Protein AF-A0A914HPB6-F1 (afdb_monomer_lite)

Foldseek 3Di:
DPPPVVVVVVVVVVVVVVVVLPQPFAWEKWAKEFDPPDDADPVNQVVCVVVVRPDNPDIDTGGDDRQFFWKKKKFQADPQRWGRMIGIDTAHDDDPFDGPPPVCVVVRDDDDDPPTHMDIDGHHHPCVVVHDIDDPDPPPPPPPPPPPPDDDDDDDDDDDDDDDDDDDDDDDDDDDDDDDDDDDDDDDDDDDDDDDDDDDDDDDDDDDDDDDDPDDPPPPPPPPPPPPPDDDDD

Organism: Globodera rostochiensis (NCBI:txid31243)

Sequence (234 aa):
MASQSLVLVQLFCLVMLARHSACWINNCIHAFRHNKSYTPDPKLKKMMNEWQILDFTSKYDFQCLIGNVGCQTYRCKNEFGNDIFVVNGCATKHEHLKCVYDKLDPFCLPEDKRYEHCEYCEGTRCNSNKIELETLYLPKTVGTKSTTRSTKGTTTTEELDNETDEPESTKHSKKLAPSTKRTRRPRASKRPKTPETTATNAAAAPYPSAMPAVLLPFCLPLFFRHLTVNVFDG

Secondary structure (DSSP, 8-state):
--HHHHHHHHHHHHHHHHHH------EEEEEEEE-TT----HHHHHHHHHTT---TT-EEEEEPPTT--EEEEEEEE-TTS-EEEEEEEEEPS-STT--TTGGGGGGSPPSS---EEEEEEESTTTTTTS-SPP-S----------------------------------------------------PPPP-PPPPP---PPPPPPPP-------------------------

Radius of gyration: 33.5 Å; chains: 1; bounding box: 99×71×91 Å

Structure (mmCIF, N/CA/C/O backbone):
data_AF-A0A914HPB6-F1
#
_entry.id   AF-A0A914HPB6-F1
#
loop_
_atom_site.group_PDB
_atom_site.id
_atom_site.type_symbol
_atom_site.label_atom_id
_atom_site.label_alt_id
_atom_site.label_comp_id
_atom_site.label_asym_id
_atom_site.label_entity_id
_atom_site.label_seq_id
_atom_site.pdbx_PDB_ins_code
_atom_site.Cartn_x
_atom_site.Cartn_y
_atom_site.Cartn_z
_atom_site.occupancy
_atom_site.B_iso_or_equiv
_atom_site.auth_seq_id
_atom_site.auth_comp_id
_atom_site.auth_asym_id
_atom_site.auth_atom_id
_atom_site.pdbx_PDB_model_num
ATOM 1 N N . MET A 1 1 ? 30.872 -13.585 -51.416 1.00 58.12 1 MET A N 1
ATOM 2 C CA . MET A 1 1 ? 29.478 -13.419 -50.939 1.00 58.12 1 MET A CA 1
ATOM 3 C C . MET A 1 1 ? 29.329 -13.698 -49.429 1.00 58.12 1 MET A C 1
ATOM 5 O O . MET A 1 1 ? 28.309 -14.218 -49.014 1.00 58.12 1 MET A O 1
ATOM 9 N N . ALA A 1 2 ? 30.301 -13.320 -48.583 1.00 57.91 2 ALA A N 1
ATOM 10 C CA . ALA A 1 2 ? 30.249 -13.552 -47.124 1.00 57.91 2 ALA A CA 1
ATOM 11 C C . ALA A 1 2 ? 29.899 -12.290 -46.299 1.00 57.91 2 ALA A C 1
ATOM 13 O O . ALA A 1 2 ? 29.790 -12.346 -45.081 1.00 57.91 2 ALA A O 1
ATOM 14 N N . SER A 1 3 ? 29.721 -11.139 -46.958 1.00 71.88 3 SER A N 1
ATOM 15 C CA . SER A 1 3 ? 29.551 -9.839 -46.291 1.00 71.88 3 SER A CA 1
ATOM 16 C C . SER A 1 3 ? 28.113 -9.567 -45.823 1.00 71.88 3 SER A C 1
ATOM 18 O O . SER A 1 3 ? 27.931 -8.942 -44.784 1.00 71.88 3 SER A O 1
ATOM 20 N N . GLN A 1 4 ? 27.088 -10.071 -46.521 1.00 78.38 4 GLN A N 1
ATOM 21 C CA . GLN A 1 4 ? 25.691 -9.767 -46.174 1.00 78.38 4 GLN A CA 1
ATOM 22 C C . GLN A 1 4 ? 25.202 -10.502 -44.915 1.00 78.38 4 GLN A C 1
ATOM 24 O O . GLN A 1 4 ? 24.454 -9.933 -44.123 1.00 78.38 4 GLN A O 1
ATOM 29 N N . SER A 1 5 ? 25.665 -11.733 -44.677 1.00 80.44 5 SER A N 1
ATOM 30 C CA . SER A 1 5 ? 25.259 -12.519 -43.503 1.00 80.44 5 SER A CA 1
ATOM 31 C C . SER A 1 5 ? 25.782 -11.932 -42.187 1.00 80.44 5 SER A C 1
ATOM 33 O O . SER A 1 5 ? 25.085 -11.989 -41.178 1.00 80.44 5 SER A O 1
ATOM 35 N N . LEU A 1 6 ? 26.971 -11.317 -42.192 1.00 80.88 6 LEU A N 1
ATOM 36 C CA . LEU A 1 6 ? 27.561 -10.707 -40.995 1.00 80.88 6 LEU A CA 1
ATOM 37 C C . LEU A 1 6 ? 26.775 -9.465 -40.535 1.00 80.88 6 LEU A C 1
ATOM 39 O O . LEU A 1 6 ? 26.542 -9.283 -39.340 1.00 80.88 6 LEU A O 1
ATOM 43 N N . VAL A 1 7 ? 26.319 -8.645 -41.489 1.00 83.44 7 VAL A N 1
ATOM 44 C CA . VAL A 1 7 ? 25.540 -7.424 -41.217 1.00 83.44 7 VAL A CA 1
ATOM 45 C C . VAL A 1 7 ? 24.185 -7.768 -40.595 1.00 83.44 7 VAL A C 1
ATOM 47 O O . VAL A 1 7 ? 23.774 -7.132 -39.627 1.00 83.44 7 VAL A O 1
ATOM 50 N N . LEU A 1 8 ? 23.518 -8.815 -41.091 1.00 82.69 8 LEU A N 1
ATOM 51 C CA . LEU A 1 8 ? 22.239 -9.280 -40.546 1.00 82.69 8 LEU A CA 1
ATOM 52 C C . LEU A 1 8 ? 22.362 -9.771 -39.099 1.00 82.69 8 LEU A C 1
ATOM 54 O O . LEU A 1 8 ? 21.529 -9.413 -38.270 1.00 82.69 8 LEU A O 1
ATOM 58 N N . VAL A 1 9 ? 23.410 -10.534 -38.774 1.00 83.69 9 VAL A N 1
ATOM 59 C CA . VAL A 1 9 ? 23.629 -11.041 -37.407 1.00 83.69 9 VAL A CA 1
ATOM 60 C C . VAL A 1 9 ? 23.922 -9.899 -36.430 1.00 83.69 9 VAL A C 1
ATOM 62 O O . VAL A 1 9 ? 23.340 -9.864 -35.346 1.00 83.69 9 VAL A O 1
ATOM 65 N N . GLN A 1 10 ? 24.756 -8.925 -36.812 1.00 79.75 10 GLN A N 1
ATOM 66 C CA . GLN A 1 10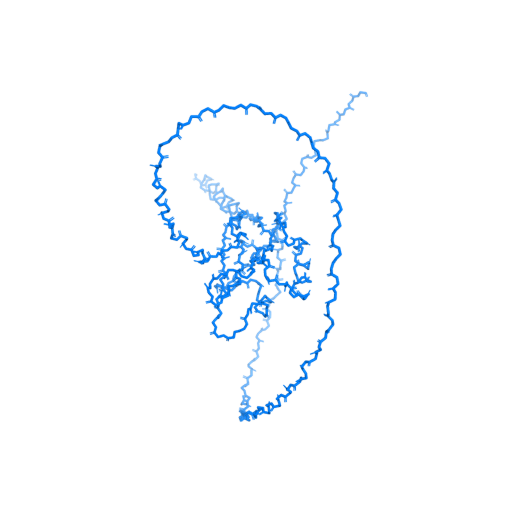 ? 25.004 -7.745 -35.974 1.00 79.75 10 GLN A CA 1
ATOM 67 C C . GLN A 1 10 ? 23.737 -6.920 -35.740 1.00 79.75 10 GLN A C 1
ATOM 69 O O . GLN A 1 10 ? 23.471 -6.527 -34.603 1.00 79.75 10 GLN A O 1
ATOM 74 N N . LEU A 1 11 ? 22.932 -6.692 -36.782 1.00 84.88 11 LEU A N 1
ATOM 75 C CA . LEU A 1 11 ? 21.680 -5.947 -36.656 1.00 84.88 11 LEU A CA 1
ATOM 76 C C . LEU A 1 11 ? 20.698 -6.669 -35.722 1.00 84.88 11 LEU A C 1
ATOM 78 O O . LEU A 1 11 ? 20.076 -6.041 -34.869 1.00 84.88 11 LEU A O 1
ATOM 82 N N . PHE A 1 12 ? 20.600 -7.996 -35.833 1.00 82.44 12 PHE A N 1
ATOM 83 C CA . PHE A 1 12 ? 19.719 -8.800 -34.988 1.00 82.44 12 PHE A CA 1
ATOM 84 C C . PHE A 1 12 ? 20.152 -8.775 -33.516 1.00 82.44 12 PHE A C 1
ATOM 86 O O . PHE A 1 12 ? 19.316 -8.583 -32.634 1.00 82.44 12 PHE A O 1
ATOM 93 N N . CYS A 1 13 ? 21.457 -8.883 -33.242 1.00 77.00 13 CYS A N 1
ATOM 94 C CA . CYS A 1 13 ? 21.999 -8.743 -31.889 1.00 77.00 13 CYS A CA 1
ATOM 95 C C . CYS A 1 13 ? 21.728 -7.350 -31.306 1.00 77.00 13 CYS A C 1
ATOM 97 O O . CYS A 1 13 ? 21.307 -7.253 -30.156 1.00 77.00 13 CYS A O 1
ATOM 99 N N . LEU A 1 14 ? 21.900 -6.280 -32.091 1.00 75.88 14 LEU A N 1
ATOM 100 C CA . LEU A 1 14 ? 21.606 -4.912 -31.652 1.00 75.88 14 LEU A CA 1
ATOM 101 C C . LEU A 1 14 ? 20.115 -4.709 -31.352 1.00 75.88 14 LEU A C 1
ATOM 103 O O . LEU A 1 14 ? 19.781 -4.100 -30.340 1.00 75.88 14 LEU A O 1
ATOM 107 N N . VAL A 1 15 ? 19.213 -5.262 -32.169 1.00 77.38 15 VAL A N 1
ATOM 108 C CA . VAL A 1 15 ? 17.760 -5.183 -31.936 1.00 77.38 15 VAL A CA 1
ATOM 109 C C . VAL A 1 15 ? 17.340 -5.990 -30.705 1.00 77.38 15 VAL A C 1
ATOM 111 O O . VAL A 1 15 ? 16.518 -5.518 -29.918 1.00 77.38 15 VAL A O 1
ATOM 114 N N . MET A 1 16 ? 17.914 -7.178 -30.496 1.00 74.19 16 MET A N 1
ATOM 115 C CA . MET A 1 16 ? 17.650 -7.988 -29.301 1.00 74.19 16 MET A CA 1
ATOM 116 C C . MET A 1 16 ? 18.185 -7.308 -28.030 1.00 74.19 16 MET A C 1
ATOM 118 O O . MET A 1 16 ? 17.462 -7.206 -27.041 1.00 74.19 16 MET A O 1
ATOM 122 N N . LEU A 1 17 ? 19.399 -6.746 -28.064 1.00 67.06 17 LEU A N 1
ATOM 123 C CA . LEU A 1 17 ? 19.974 -5.985 -26.945 1.00 67.06 17 LEU A CA 1
ATOM 124 C C . LEU A 1 17 ? 19.182 -4.699 -26.645 1.00 67.06 17 LEU A C 1
ATOM 126 O O . LEU A 1 17 ? 18.959 -4.374 -25.477 1.00 67.06 17 LEU A O 1
ATOM 130 N N . ALA A 1 18 ? 18.690 -4.004 -27.676 1.00 64.31 18 ALA A N 1
ATOM 131 C CA . ALA A 1 18 ? 17.855 -2.810 -27.523 1.00 64.31 18 ALA A CA 1
ATOM 132 C C . ALA A 1 18 ? 16.459 -3.125 -26.956 1.00 64.31 18 ALA A C 1
ATOM 134 O O . ALA A 1 18 ? 15.890 -2.317 -26.226 1.00 64.31 18 ALA A O 1
ATOM 135 N N . ARG A 1 19 ? 15.899 -4.308 -27.243 1.00 59.31 19 ARG A N 1
ATOM 136 C CA . ARG A 1 19 ? 14.584 -4.711 -26.715 1.00 59.31 19 ARG A CA 1
ATOM 137 C C . ARG A 1 19 ? 14.610 -5.142 -25.252 1.00 59.31 19 ARG A C 1
ATOM 139 O O . ARG A 1 19 ? 13.602 -4.987 -24.569 1.00 59.31 19 ARG A O 1
ATOM 146 N N . HIS A 1 20 ? 15.742 -5.631 -24.753 1.00 58.66 20 HIS A N 1
ATOM 147 C CA . HIS A 1 20 ? 15.867 -6.068 -23.360 1.00 58.66 20 HIS A CA 1
ATOM 148 C C . HIS A 1 20 ? 16.259 -4.957 -22.374 1.00 58.66 20 HIS A C 1
ATOM 150 O O . HIS A 1 20 ? 16.235 -5.188 -21.168 1.00 58.66 20 HIS A O 1
ATOM 156 N N . SER A 1 21 ? 16.592 -3.757 -22.859 1.00 55.06 21 SER A N 1
ATOM 157 C CA . SER A 1 21 ? 17.142 -2.665 -22.042 1.00 55.06 21 SER A CA 1
ATOM 158 C C . SER A 1 21 ? 16.183 -1.496 -21.801 1.00 55.06 21 SER A C 1
ATOM 160 O O . SER A 1 21 ? 16.576 -0.505 -21.185 1.00 55.06 21 SER A O 1
ATOM 162 N N . ALA A 1 22 ? 14.909 -1.609 -22.194 1.00 59.12 22 ALA A N 1
ATOM 163 C CA . ALA A 1 22 ? 13.887 -0.703 -21.685 1.00 59.12 22 ALA A CA 1
ATOM 164 C C . ALA A 1 22 ? 13.755 -0.945 -20.175 1.00 59.12 22 ALA A C 1
ATOM 166 O O . ALA A 1 22 ? 13.093 -1.879 -19.736 1.00 59.12 22 ALA A O 1
ATOM 167 N N . CYS A 1 23 ? 14.455 -0.150 -19.368 1.00 62.22 23 CYS A N 1
ATOM 168 C CA . CYS A 1 23 ? 14.238 -0.092 -17.934 1.00 62.22 23 CYS A CA 1
ATOM 169 C C . CYS A 1 23 ? 12.811 0.428 -17.744 1.00 62.22 23 CYS A C 1
ATOM 171 O O . CYS A 1 23 ? 12.550 1.617 -17.932 1.00 62.22 23 CYS A O 1
ATOM 173 N N . TRP A 1 24 ? 11.868 -0.480 -17.496 1.00 66.94 24 TRP A N 1
ATOM 174 C CA . TRP A 1 24 ? 10.465 -0.131 -17.317 1.00 66.94 24 TRP A CA 1
ATOM 175 C C . TRP A 1 24 ? 10.353 0.637 -16.010 1.00 66.94 24 TRP A C 1
ATOM 177 O O . TRP A 1 24 ? 10.338 0.061 -14.923 1.00 66.94 24 TRP A O 1
ATOM 187 N N . ILE A 1 25 ? 10.332 1.960 -16.121 1.00 78.50 25 ILE A N 1
ATOM 188 C CA . ILE A 1 25 ? 9.954 2.805 -15.007 1.00 78.50 25 ILE A CA 1
ATOM 189 C C . ILE A 1 25 ? 8.449 2.620 -14.831 1.00 78.50 25 ILE A C 1
ATOM 191 O O . ILE A 1 25 ? 7.650 3.107 -15.629 1.00 78.50 25 ILE A O 1
ATOM 195 N N . ASN A 1 26 ? 8.080 1.885 -13.788 1.00 85.88 26 ASN A N 1
ATOM 196 C CA . ASN A 1 26 ? 6.693 1.735 -13.391 1.00 85.88 26 ASN A CA 1
ATOM 197 C C . ASN A 1 26 ? 6.303 2.909 -12.492 1.00 85.88 26 ASN A C 1
ATOM 199 O O . ASN A 1 26 ? 7.004 3.206 -11.523 1.00 85.88 26 ASN A O 1
ATOM 203 N N . ASN A 1 27 ? 5.167 3.540 -12.779 1.00 93.75 27 ASN A N 1
ATOM 204 C CA . ASN A 1 27 ? 4.515 4.400 -11.797 1.00 93.75 27 ASN A CA 1
ATOM 205 C C . ASN A 1 27 ? 3.425 3.598 -11.098 1.00 93.75 27 ASN A C 1
ATOM 207 O O . ASN A 1 27 ? 2.711 2.839 -11.750 1.00 93.75 27 ASN A O 1
ATOM 211 N N . CYS A 1 28 ? 3.266 3.784 -9.797 1.00 94.44 28 CYS A N 1
ATOM 212 C CA . CYS A 1 28 ? 2.224 3.148 -9.006 1.00 94.44 28 CYS A CA 1
ATOM 213 C C . CYS A 1 28 ? 1.437 4.199 -8.248 1.00 94.44 28 CYS A C 1
ATOM 215 O O . CYS A 1 28 ? 1.980 5.222 -7.834 1.00 94.44 28 CYS A O 1
ATOM 217 N N . ILE A 1 29 ? 0.155 3.930 -8.010 1.00 95.88 29 ILE A N 1
ATOM 218 C CA . ILE A 1 29 ? -0.605 4.798 -7.125 1.00 95.88 29 ILE A CA 1
ATOM 219 C C . ILE A 1 29 ? -0.206 4.483 -5.687 1.00 95.88 29 ILE A C 1
ATOM 221 O O . ILE A 1 29 ? -0.324 3.341 -5.250 1.00 95.88 29 ILE A O 1
ATOM 225 N N . HIS A 1 30 ? 0.272 5.492 -4.970 1.00 94.81 30 HIS A N 1
ATOM 226 C CA . HIS A 1 30 ? 0.491 5.470 -3.533 1.00 94.81 30 HIS A CA 1
ATOM 227 C C . HIS A 1 30 ? -0.742 6.051 -2.853 1.00 94.81 30 HIS A C 1
ATOM 229 O O . HIS A 1 30 ? -1.155 7.179 -3.140 1.00 94.81 30 HIS A O 1
ATOM 235 N N . ALA A 1 31 ? -1.360 5.263 -1.982 1.00 95.62 31 ALA A N 1
ATOM 236 C CA . ALA A 1 31 ? -2.542 5.679 -1.245 1.00 95.62 31 ALA A CA 1
ATOM 237 C C . ALA A 1 31 ? -2.682 4.857 0.033 1.00 95.62 31 ALA A C 1
ATOM 239 O O . ALA A 1 31 ? -2.360 3.669 0.058 1.00 95.62 31 ALA A O 1
ATOM 240 N N . PHE A 1 32 ? -3.230 5.488 1.064 1.00 95.44 32 PHE A N 1
ATOM 241 C CA . PHE A 1 32 ? -3.710 4.813 2.260 1.00 95.44 32 PHE A CA 1
ATOM 242 C C . PHE A 1 32 ? -5.184 5.147 2.420 1.00 95.44 32 PHE A C 1
ATOM 244 O O . PHE A 1 32 ? -5.545 6.319 2.427 1.00 95.44 32 PHE A O 1
ATOM 251 N N . ARG A 1 33 ? -6.036 4.135 2.554 1.00 95.50 33 ARG A N 1
ATOM 252 C CA . ARG A 1 33 ? -7.447 4.300 2.912 1.00 95.50 33 ARG A CA 1
ATOM 253 C C . ARG A 1 33 ? -7.727 3.487 4.152 1.00 95.50 33 ARG A C 1
ATOM 255 O O . ARG A 1 33 ? -7.209 2.389 4.299 1.00 95.50 33 ARG A O 1
ATOM 262 N N . HIS A 1 34 ? -8.582 3.996 5.022 1.00 94.50 34 HIS A N 1
ATOM 263 C CA . HIS A 1 34 ? -9.032 3.251 6.185 1.00 94.50 34 HIS A CA 1
ATOM 264 C C . HIS A 1 34 ? -10.497 3.530 6.475 1.00 94.50 34 HIS A C 1
ATOM 266 O O . HIS A 1 34 ? -11.038 4.576 6.110 1.00 94.50 34 HIS A O 1
ATOM 272 N N . ASN A 1 35 ? -11.147 2.576 7.130 1.00 92.94 35 ASN A N 1
ATOM 273 C CA . ASN A 1 35 ? -12.518 2.732 7.576 1.00 92.94 35 ASN A CA 1
ATOM 274 C C . ASN A 1 35 ? -12.610 3.896 8.581 1.00 92.94 35 ASN A C 1
ATOM 276 O O . ASN A 1 35 ? -11.715 4.083 9.408 1.00 92.94 35 ASN A O 1
ATOM 280 N N . LYS A 1 36 ? -13.707 4.661 8.550 1.00 91.94 36 LYS A N 1
ATOM 281 C CA . LYS A 1 36 ? -13.968 5.766 9.490 1.00 91.94 36 LYS A CA 1
ATOM 282 C C . LYS A 1 36 ? -13.984 5.308 10.949 1.00 91.94 36 LYS A C 1
ATOM 284 O O . LYS A 1 36 ? -13.648 6.089 11.830 1.00 91.94 36 LYS A O 1
ATOM 289 N N . SER A 1 37 ? -14.373 4.057 11.204 1.00 90.75 37 SER A N 1
ATOM 290 C CA . SER A 1 37 ? -14.353 3.470 12.548 1.00 90.75 37 SER A CA 1
ATOM 291 C C . SER A 1 37 ? -12.951 3.073 13.019 1.00 90.75 37 SER A C 1
ATOM 293 O O . SER A 1 37 ? -12.760 2.813 14.205 1.00 90.75 37 SER A O 1
ATOM 295 N N . TYR A 1 38 ? -11.978 2.984 12.108 1.00 90.50 38 TYR A N 1
ATOM 296 C CA . TYR A 1 38 ? -10.601 2.642 12.430 1.00 90.50 38 TYR A CA 1
ATOM 297 C C . TYR A 1 38 ? -9.808 3.911 12.726 1.00 90.50 38 TYR A C 1
ATOM 299 O O . TYR A 1 38 ? -9.652 4.772 11.860 1.00 90.50 38 TYR A O 1
ATOM 307 N N . THR A 1 39 ? -9.275 4.002 13.942 1.00 93.38 39 THR A N 1
ATOM 308 C CA . THR A 1 39 ? -8.336 5.054 14.340 1.00 93.38 39 THR A CA 1
ATOM 309 C C . THR A 1 39 ? -6.914 4.538 14.115 1.00 93.38 39 THR A C 1
ATOM 311 O O . THR A 1 39 ? -6.484 3.668 14.875 1.00 93.38 39 THR A O 1
ATOM 314 N N . PRO A 1 40 ? -6.167 5.038 13.108 1.00 92.19 40 PRO A N 1
ATOM 315 C CA . PRO A 1 40 ? -4.840 4.513 12.808 1.00 92.19 40 PRO A CA 1
ATOM 316 C C . PRO A 1 40 ? -3.869 4.740 13.963 1.00 92.19 40 PRO A C 1
ATOM 318 O O . PRO A 1 40 ? -3.791 5.849 14.507 1.00 92.19 40 PRO A O 1
ATOM 321 N N . ASP A 1 41 ? -3.099 3.703 14.289 1.00 94.38 41 ASP A N 1
ATOM 322 C CA . ASP A 1 41 ? -2.052 3.765 15.305 1.00 94.38 41 ASP A CA 1
ATOM 323 C C . ASP A 1 41 ? -1.025 4.870 14.961 1.00 94.38 41 ASP A C 1
ATOM 325 O O . ASP A 1 41 ? -0.639 5.005 13.793 1.00 94.38 41 ASP A O 1
ATOM 329 N N . PRO A 1 42 ? -0.543 5.674 15.928 1.00 95.44 42 PRO A N 1
ATOM 330 C CA . PRO A 1 42 ? 0.460 6.708 15.666 1.00 95.44 42 PRO A CA 1
ATOM 331 C C . PRO A 1 42 ? 1.727 6.191 14.965 1.00 95.44 42 PRO A C 1
ATOM 333 O O . PRO A 1 42 ? 2.307 6.894 14.136 1.00 95.44 42 PRO A O 1
ATOM 336 N N . LYS A 1 43 ? 2.149 4.955 15.252 1.00 95.25 43 LYS A N 1
ATOM 337 C CA . LYS A 1 43 ? 3.284 4.292 14.604 1.00 95.25 43 LYS A CA 1
ATOM 338 C C . LYS A 1 43 ? 2.973 3.942 13.149 1.00 95.25 43 LYS A C 1
ATOM 340 O O . LYS A 1 43 ? 3.841 4.125 12.299 1.00 95.25 43 LYS A O 1
ATOM 345 N N . LEU A 1 44 ? 1.744 3.510 12.852 1.00 93.25 44 LEU A N 1
ATOM 346 C CA . LEU A 1 44 ? 1.285 3.300 11.477 1.00 93.25 44 LEU A CA 1
ATOM 347 C C . LEU A 1 44 ? 1.280 4.624 10.703 1.00 93.25 44 LEU A C 1
ATOM 349 O O . LEU A 1 44 ? 1.811 4.690 9.599 1.00 93.25 44 LEU A O 1
ATOM 353 N N . LYS A 1 45 ? 0.769 5.704 11.308 1.00 93.25 45 LYS A N 1
ATOM 354 C CA . LYS A 1 45 ? 0.792 7.046 10.699 1.00 93.25 45 LYS A CA 1
ATOM 355 C C . LYS A 1 45 ? 2.212 7.508 10.380 1.00 93.25 45 LYS A C 1
ATOM 357 O O . LYS A 1 45 ? 2.471 8.001 9.287 1.00 93.25 45 LYS A O 1
ATOM 362 N N . LYS A 1 46 ? 3.144 7.317 11.318 1.00 93.56 46 LYS A N 1
ATOM 363 C CA . LYS A 1 46 ? 4.559 7.641 11.110 1.00 93.56 46 LYS A CA 1
ATOM 364 C C . LYS A 1 46 ? 5.152 6.850 9.939 1.00 93.56 46 LYS A C 1
ATOM 366 O O . LYS A 1 46 ? 5.841 7.435 9.112 1.00 93.56 46 LYS A O 1
ATOM 371 N N . MET A 1 47 ? 4.836 5.560 9.838 1.00 91.75 47 MET A N 1
ATOM 372 C CA . MET A 1 47 ? 5.295 4.701 8.743 1.00 91.75 47 MET A CA 1
ATOM 373 C C . MET A 1 47 ? 4.752 5.149 7.378 1.00 91.75 47 MET A C 1
ATOM 375 O O . MET A 1 47 ? 5.509 5.209 6.416 1.00 91.75 47 MET A O 1
ATOM 379 N N . MET A 1 48 ? 3.471 5.527 7.296 1.00 92.19 48 MET A N 1
ATOM 380 C CA . MET A 1 48 ? 2.888 6.076 6.063 1.00 92.19 48 MET A CA 1
ATOM 381 C C . MET A 1 48 ? 3.604 7.360 5.621 1.00 92.19 48 MET A C 1
ATOM 383 O O . MET A 1 48 ? 3.943 7.497 4.447 1.00 92.19 48 MET A O 1
ATOM 387 N N . ASN A 1 49 ? 3.930 8.249 6.565 1.00 90.81 49 ASN A N 1
ATOM 388 C CA . ASN A 1 49 ? 4.695 9.464 6.277 1.00 90.81 49 ASN A CA 1
ATOM 389 C C . ASN A 1 49 ? 6.118 9.161 5.780 1.00 90.81 49 ASN A C 1
ATOM 391 O O . ASN A 1 49 ? 6.585 9.804 4.843 1.00 90.81 49 ASN A O 1
ATOM 395 N N . GLU A 1 50 ? 6.802 8.176 6.373 1.00 89.94 50 GLU A N 1
ATOM 396 C CA . GLU A 1 50 ? 8.130 7.725 5.924 1.00 89.94 50 GLU A CA 1
ATOM 397 C C . GLU A 1 50 ? 8.091 7.169 4.489 1.00 89.94 50 GLU A C 1
ATOM 399 O O . GLU A 1 50 ? 9.047 7.337 3.734 1.00 89.94 50 GLU A O 1
ATOM 404 N N . TRP A 1 51 ? 6.969 6.569 4.081 1.00 87.19 51 TRP A N 1
ATOM 405 C CA . TRP A 1 51 ? 6.721 6.110 2.707 1.00 87.19 51 TRP A CA 1
ATOM 406 C C . TRP A 1 51 ? 6.136 7.190 1.792 1.00 87.19 51 TRP A C 1
ATOM 408 O O . TRP A 1 51 ? 5.697 6.888 0.682 1.00 87.19 51 TRP A O 1
ATOM 418 N N . GLN A 1 52 ? 6.146 8.446 2.249 1.00 88.25 52 GLN A N 1
ATOM 419 C CA . GLN A 1 52 ? 5.659 9.617 1.519 1.00 88.25 52 GLN A CA 1
ATOM 420 C C . GLN A 1 52 ? 4.158 9.560 1.185 1.00 88.25 52 GLN A C 1
ATOM 422 O O . GLN A 1 52 ? 3.687 10.224 0.264 1.00 88.25 52 GLN A O 1
ATOM 427 N N . ILE A 1 53 ? 3.380 8.811 1.967 1.00 88.88 53 ILE A N 1
ATOM 428 C CA . ILE A 1 53 ? 1.915 8.834 1.945 1.00 88.88 53 ILE A CA 1
ATOM 429 C C . ILE A 1 53 ? 1.469 9.852 3.000 1.00 88.88 53 ILE A C 1
ATOM 431 O O . ILE A 1 53 ? 1.199 9.508 4.147 1.00 88.88 53 ILE A O 1
ATOM 435 N N . LEU A 1 54 ? 1.480 11.130 2.614 1.00 78.38 54 LEU A N 1
ATOM 436 C CA . LEU A 1 54 ? 1.321 12.263 3.539 1.00 78.38 54 LEU A CA 1
ATOM 437 C C . LEU A 1 54 ? -0.128 12.507 3.979 1.00 78.38 54 LEU A C 1
ATOM 439 O O . LEU A 1 54 ? -0.369 13.043 5.058 1.00 78.38 54 LEU A O 1
ATOM 443 N N . ASP A 1 55 ? -1.093 12.131 3.142 1.00 81.19 55 ASP A N 1
ATOM 444 C CA . ASP A 1 55 ? -2.513 12.344 3.395 1.00 81.19 55 ASP A CA 1
ATOM 445 C C . ASP A 1 55 ? -3.283 11.035 3.197 1.00 81.19 55 ASP A C 1
ATOM 447 O O . ASP A 1 55 ? -3.320 10.464 2.106 1.00 81.19 55 ASP A O 1
ATOM 451 N N . PHE A 1 56 ? -3.934 10.587 4.274 1.00 79.19 56 PHE A N 1
ATOM 452 C CA . PHE A 1 56 ? -4.773 9.384 4.346 1.00 79.19 56 PHE A CA 1
ATOM 453 C C . PHE A 1 56 ? -6.038 9.460 3.476 1.00 79.19 56 PHE A C 1
ATOM 455 O O . PHE A 1 56 ? -6.857 8.540 3.466 1.00 79.19 56 PHE A O 1
ATOM 462 N N . THR A 1 57 ? -6.243 10.578 2.781 1.00 79.00 57 THR A N 1
ATOM 463 C CA . THR A 1 57 ? -7.349 10.768 1.848 1.00 79.00 57 THR A CA 1
ATOM 464 C C . THR A 1 57 ? -6.916 11.007 0.406 1.00 79.00 57 THR A C 1
ATOM 466 O O . THR A 1 57 ? -7.756 10.936 -0.500 1.00 79.00 57 THR A O 1
ATOM 469 N N . SER A 1 58 ? -5.627 11.220 0.163 1.00 86.94 58 SER A N 1
ATOM 470 C CA . SER A 1 58 ? -5.114 11.530 -1.164 1.00 86.94 58 SER A CA 1
ATOM 471 C C . SER A 1 58 ? -4.507 10.305 -1.841 1.00 86.94 58 SER A C 1
ATOM 473 O O . SER A 1 58 ? -4.091 9.334 -1.208 1.00 86.94 58 SER A O 1
ATOM 475 N N . LYS A 1 59 ? -4.495 10.347 -3.173 1.00 92.06 59 LYS A N 1
ATOM 476 C CA . LYS A 1 59 ? -3.826 9.365 -4.026 1.00 92.06 59 LYS A CA 1
ATOM 477 C C . LYS A 1 59 ? -2.753 10.087 -4.825 1.00 92.06 59 LYS A C 1
ATOM 479 O O . LYS A 1 59 ? -3.023 11.156 -5.371 1.00 92.06 59 LYS A O 1
ATOM 484 N N . TYR A 1 60 ? -1.573 9.495 -4.918 1.00 91.88 60 TYR A N 1
ATOM 485 C CA . TYR A 1 60 ? -0.439 10.098 -5.609 1.00 91.88 60 TYR A CA 1
ATOM 486 C C . TYR A 1 60 ? 0.122 9.117 -6.623 1.00 91.88 60 TYR A C 1
ATOM 488 O O . TYR A 1 60 ? 0.228 7.928 -6.339 1.00 91.88 60 TYR A O 1
ATOM 496 N N . ASP A 1 61 ? 0.463 9.608 -7.809 1.00 93.44 61 ASP A N 1
ATOM 497 C CA . ASP A 1 61 ? 1.208 8.814 -8.777 1.00 93.44 61 ASP A CA 1
ATOM 498 C C . ASP A 1 61 ? 2.690 8.885 -8.423 1.00 93.44 61 ASP A C 1
ATOM 500 O O . ASP A 1 61 ? 3.290 9.958 -8.481 1.00 93.44 61 ASP A O 1
ATOM 504 N N . PHE A 1 62 ? 3.260 7.758 -8.013 1.00 91.88 62 PHE A N 1
ATOM 505 C CA . PHE A 1 62 ? 4.632 7.682 -7.544 1.00 91.88 62 PHE A CA 1
ATOM 506 C C . PHE A 1 62 ? 5.477 6.865 -8.513 1.00 91.88 62 PHE A C 1
ATOM 508 O O . PHE A 1 62 ? 5.141 5.729 -8.853 1.00 91.88 62 PHE A O 1
ATOM 515 N N . GLN A 1 63 ? 6.588 7.448 -8.954 1.00 92.25 63 GLN A N 1
ATOM 516 C CA . GLN A 1 63 ? 7.552 6.767 -9.805 1.00 92.25 63 GLN A CA 1
ATOM 517 C C . GLN A 1 63 ? 8.361 5.782 -8.958 1.00 92.25 63 GLN A C 1
ATOM 519 O O . GLN A 1 63 ? 9.079 6.176 -8.039 1.00 92.25 63 GLN A O 1
ATOM 524 N N . CYS A 1 64 ? 8.245 4.490 -9.251 1.00 88.75 64 CYS A N 1
ATOM 525 C CA . CYS A 1 64 ? 8.945 3.470 -8.489 1.00 88.75 64 CYS A CA 1
ATOM 526 C C . CYS A 1 64 ? 10.451 3.478 -8.784 1.00 88.75 64 CYS A C 1
ATOM 528 O O . CYS A 1 64 ? 10.882 3.731 -9.910 1.00 88.75 64 CYS A O 1
ATOM 530 N N . LEU A 1 65 ? 11.255 3.167 -7.762 1.00 85.44 65 LEU A N 1
ATOM 531 C CA . LEU A 1 65 ? 12.706 3.038 -7.901 1.00 85.44 65 LEU A CA 1
ATOM 532 C C . LEU A 1 65 ? 13.088 1.946 -8.910 1.00 85.44 65 LEU A C 1
ATOM 534 O O . LEU A 1 65 ? 12.375 0.956 -9.089 1.00 85.44 65 LEU A O 1
ATOM 538 N N . ILE A 1 66 ? 14.257 2.117 -9.530 1.00 79.44 66 ILE A N 1
ATOM 539 C CA . ILE A 1 66 ? 14.845 1.138 -10.449 1.00 79.44 66 ILE A CA 1
ATOM 540 C C . ILE A 1 66 ? 14.954 -0.215 -9.732 1.00 79.44 66 ILE A C 1
ATOM 542 O O . ILE A 1 66 ? 15.534 -0.307 -8.653 1.00 79.44 66 ILE A O 1
ATOM 546 N N . GLY A 1 67 ? 14.380 -1.259 -10.336 1.00 71.94 67 GLY A N 1
ATOM 547 C CA . GLY A 1 67 ? 14.289 -2.602 -9.750 1.00 71.94 67 GLY A CA 1
ATOM 548 C C . GLY A 1 67 ? 12.895 -2.978 -9.240 1.00 71.94 67 GLY A C 1
ATOM 549 O O . GLY A 1 67 ? 12.627 -4.164 -9.055 1.00 71.94 67 GLY A O 1
ATOM 550 N N . ASN A 1 68 ? 11.980 -2.015 -9.093 1.00 74.75 68 ASN A N 1
ATOM 551 C CA . ASN A 1 68 ? 10.574 -2.294 -8.804 1.00 74.75 68 ASN A CA 1
ATOM 552 C C . ASN A 1 68 ? 9.830 -2.668 -10.087 1.00 74.75 68 ASN A C 1
ATOM 554 O O . ASN A 1 68 ? 9.716 -1.886 -11.032 1.00 74.75 68 ASN A O 1
ATOM 558 N N . VAL A 1 69 ? 9.313 -3.889 -10.117 1.00 82.38 69 VAL A N 1
ATOM 559 C CA . VAL A 1 69 ? 8.690 -4.474 -11.314 1.00 82.38 69 VAL A CA 1
ATOM 560 C C . VAL A 1 69 ? 7.192 -4.245 -11.411 1.00 82.38 69 VAL A C 1
ATOM 562 O O . VAL A 1 69 ? 6.608 -4.523 -12.450 1.00 82.38 69 VAL A O 1
ATOM 565 N N . GLY A 1 70 ? 6.553 -3.754 -10.352 1.00 90.06 70 GLY A N 1
ATOM 566 C CA . GLY A 1 70 ? 5.116 -3.531 -10.378 1.00 90.06 70 GLY A CA 1
ATOM 567 C C . GLY A 1 70 ? 4.596 -2.803 -9.154 1.00 90.06 70 GLY A C 1
ATOM 568 O O . GLY A 1 70 ? 5.358 -2.236 -8.365 1.00 90.06 70 GLY A O 1
ATOM 569 N N . CYS A 1 71 ? 3.280 -2.843 -9.014 1.00 92.88 71 CYS A N 1
ATOM 570 C CA . CYS A 1 71 ? 2.559 -2.254 -7.904 1.00 92.88 71 CYS A CA 1
ATOM 571 C C . CYS A 1 71 ? 2.003 -3.346 -6.998 1.00 92.88 71 CYS A C 1
ATOM 573 O O . CYS A 1 71 ? 1.715 -4.459 -7.438 1.00 92.88 71 CYS A O 1
ATOM 575 N N . GLN A 1 72 ? 1.805 -3.001 -5.733 1.00 93.06 72 GLN A N 1
ATOM 576 C CA . GLN A 1 72 ? 1.123 -3.848 -4.768 1.00 93.06 72 GLN A CA 1
ATOM 577 C C . GLN A 1 72 ? -0.032 -3.113 -4.096 1.00 93.06 72 GLN A C 1
ATOM 579 O O . GLN A 1 72 ? -0.036 -1.881 -3.973 1.00 93.06 72 GLN A O 1
ATOM 584 N N . THR A 1 73 ? -0.981 -3.914 -3.631 1.00 94.19 73 THR A N 1
ATOM 585 C CA . THR A 1 73 ? -2.095 -3.525 -2.775 1.00 94.19 73 THR A CA 1
ATOM 586 C C . THR A 1 73 ? -2.111 -4.457 -1.569 1.00 94.19 73 THR A C 1
ATOM 588 O O . THR A 1 73 ? -2.295 -5.662 -1.712 1.00 94.19 73 THR A O 1
ATOM 591 N N . TYR A 1 74 ? -1.912 -3.897 -0.378 1.00 93.31 74 TYR A N 1
ATOM 592 C CA . TYR A 1 74 ? -2.063 -4.588 0.897 1.00 93.31 74 TYR A CA 1
ATOM 593 C C . TYR A 1 74 ? -3.446 -4.280 1.460 1.00 93.31 74 TYR A C 1
ATOM 595 O O . TYR A 1 74 ? -3.744 -3.119 1.754 1.00 93.31 74 TYR A O 1
ATOM 603 N N . ARG A 1 75 ? -4.288 -5.302 1.633 1.00 93.00 75 ARG A N 1
ATOM 604 C CA . ARG A 1 75 ? -5.589 -5.161 2.298 1.00 93.00 75 ARG A CA 1
ATOM 605 C C . ARG A 1 75 ? -5.556 -5.830 3.662 1.00 93.00 75 ARG A C 1
ATOM 607 O O . ARG A 1 75 ? -5.349 -7.040 3.761 1.00 93.00 75 ARG A O 1
ATOM 614 N N . CYS A 1 76 ? -5.827 -5.045 4.698 1.00 91.94 76 CYS A N 1
ATOM 615 C CA . CYS A 1 76 ? -6.114 -5.570 6.020 1.00 91.94 76 CYS A CA 1
ATOM 616 C C . CYS A 1 76 ? -7.624 -5.737 6.180 1.00 91.94 76 CYS A C 1
ATOM 618 O O . CYS A 1 76 ? -8.358 -4.746 6.176 1.00 91.94 76 CYS A O 1
ATOM 620 N N . LYS A 1 77 ? -8.086 -6.979 6.334 1.00 90.81 77 LYS A N 1
ATOM 621 C CA . LYS A 1 77 ? -9.504 -7.326 6.492 1.00 90.81 77 LYS A CA 1
ATOM 622 C C . LYS A 1 77 ? -9.815 -7.720 7.939 1.00 90.81 77 LYS A C 1
ATOM 624 O O . LYS A 1 77 ? -8.973 -8.284 8.632 1.00 90.81 77 LYS A O 1
ATOM 629 N N . ASN A 1 78 ? -11.028 -7.422 8.399 1.00 87.75 78 ASN A N 1
ATOM 630 C CA . ASN A 1 78 ? -11.534 -7.894 9.690 1.00 87.75 78 ASN A CA 1
ATOM 631 C C . ASN A 1 78 ? -12.087 -9.328 9.596 1.00 87.75 78 ASN A C 1
ATOM 633 O O . ASN A 1 78 ? -12.100 -9.938 8.529 1.00 87.75 78 ASN A O 1
ATOM 637 N N . GLU A 1 79 ? -12.588 -9.859 10.713 1.00 85.94 79 GLU A N 1
ATOM 638 C CA . GLU A 1 79 ? -13.182 -11.206 10.794 1.00 85.94 79 GLU A CA 1
ATOM 639 C C . GLU A 1 79 ? -14.379 -11.435 9.851 1.00 85.94 79 GLU A C 1
ATOM 641 O O . GLU A 1 79 ? -14.673 -12.572 9.487 1.00 85.94 79 GLU A O 1
ATOM 646 N N . PHE A 1 80 ? -15.034 -10.361 9.402 1.00 86.25 80 PHE A N 1
ATOM 647 C CA . PHE A 1 80 ? -16.149 -10.392 8.450 1.00 86.25 80 PHE A CA 1
ATOM 648 C C . PHE A 1 80 ? -15.697 -10.231 6.989 1.00 86.25 80 PHE A C 1
ATOM 650 O O . PHE A 1 80 ? -16.533 -10.157 6.089 1.00 86.25 80 PHE A O 1
ATOM 657 N N . GLY A 1 81 ? -14.386 -10.126 6.746 1.00 86.81 81 GLY A N 1
ATOM 658 C CA . GLY A 1 81 ? -13.797 -9.899 5.427 1.00 86.81 81 GLY A CA 1
ATOM 659 C C . GLY A 1 81 ? -13.957 -8.471 4.886 1.00 86.81 81 GLY A C 1
ATOM 660 O O . GLY A 1 81 ? -13.674 -8.233 3.711 1.00 86.81 81 GLY A O 1
ATOM 661 N N . ASN A 1 82 ? -14.390 -7.520 5.721 1.00 90.38 82 ASN A N 1
ATOM 662 C CA . ASN A 1 82 ? -14.442 -6.102 5.366 1.00 90.38 82 ASN A CA 1
ATOM 663 C C . ASN A 1 82 ? -13.069 -5.458 5.556 1.00 90.38 82 ASN A C 1
ATOM 665 O O . ASN A 1 82 ? -12.392 -5.729 6.551 1.00 90.38 82 ASN A O 1
ATOM 669 N N . ASP A 1 83 ? -12.692 -4.558 4.654 1.00 92.75 83 ASP A N 1
ATOM 670 C CA . ASP A 1 83 ? -11.427 -3.841 4.755 1.00 92.75 83 ASP A CA 1
ATOM 671 C C . ASP A 1 83 ? -11.431 -2.879 5.957 1.00 92.75 83 ASP A C 1
ATOM 673 O O . ASP A 1 83 ? -12.292 -2.006 6.108 1.00 92.75 83 ASP A O 1
ATOM 677 N N . ILE A 1 84 ? -10.431 -3.041 6.819 1.00 92.75 84 ILE A N 1
ATOM 678 C CA . ILE A 1 84 ? -10.079 -2.111 7.893 1.00 92.75 84 ILE A CA 1
ATOM 679 C C . ILE A 1 84 ? -9.271 -0.964 7.292 1.00 92.75 84 ILE A C 1
ATOM 681 O O . ILE A 1 84 ? -9.599 0.206 7.498 1.00 92.75 84 ILE A O 1
ATOM 685 N N . PHE A 1 85 ? -8.230 -1.309 6.534 1.00 94.25 85 PHE A N 1
ATOM 686 C CA . PHE A 1 85 ? -7.426 -0.369 5.768 1.00 94.25 85 PHE A CA 1
ATOM 687 C C . PHE A 1 85 ? -6.803 -1.035 4.539 1.00 94.25 85 PHE A C 1
ATOM 689 O O . PHE A 1 85 ? -6.627 -2.254 4.487 1.00 94.25 85 PHE A O 1
ATOM 696 N N . VAL A 1 86 ? -6.462 -0.206 3.558 1.00 94.88 86 VAL A N 1
ATOM 697 C CA . VAL A 1 86 ? -5.844 -0.582 2.288 1.00 94.88 86 VAL A CA 1
ATOM 698 C C . VAL A 1 86 ? -4.646 0.326 2.049 1.00 94.88 86 VAL A C 1
ATOM 700 O O . VAL A 1 86 ? -4.746 1.545 2.212 1.00 94.88 86 VAL A O 1
ATOM 703 N N . VAL A 1 87 ? -3.516 -0.269 1.669 1.00 95.00 87 VAL A N 1
ATOM 704 C CA . VAL A 1 87 ? -2.278 0.446 1.343 1.00 95.00 87 VAL A CA 1
ATOM 705 C C . VAL A 1 87 ? -1.821 0.055 -0.049 1.00 95.00 87 VAL A C 1
ATOM 707 O O . VAL A 1 87 ? -1.560 -1.115 -0.319 1.00 95.00 87 VAL A O 1
ATOM 710 N N . ASN A 1 88 ? -1.675 1.047 -0.916 1.00 95.31 88 ASN A N 1
ATOM 711 C CA . ASN A 1 88 ? -1.143 0.876 -2.256 1.00 95.31 88 ASN A CA 1
ATOM 712 C C . ASN A 1 88 ? 0.263 1.463 -2.345 1.00 95.31 88 ASN A C 1
ATOM 714 O O . ASN A 1 88 ? 0.528 2.524 -1.778 1.00 95.31 88 ASN A O 1
ATOM 718 N N . GLY A 1 89 ? 1.144 0.797 -3.092 1.00 93.19 89 GLY A N 1
ATOM 719 C CA . GLY A 1 89 ? 2.480 1.317 -3.352 1.00 93.19 89 GLY A CA 1
ATOM 720 C C . GLY A 1 89 ? 3.297 0.493 -4.338 1.00 93.19 89 GLY A C 1
ATOM 721 O O . GLY A 1 89 ? 2.791 -0.441 -4.963 1.00 93.19 89 GLY A O 1
ATOM 722 N N . CYS A 1 90 ? 4.567 0.856 -4.490 1.00 92.06 90 CYS A N 1
ATOM 723 C CA . CYS A 1 90 ? 5.527 0.112 -5.300 1.00 92.06 90 CYS A CA 1
ATOM 724 C C . CYS A 1 90 ? 5.865 -1.250 -4.681 1.00 92.06 90 CYS A C 1
ATOM 726 O O . CYS A 1 90 ? 6.091 -1.359 -3.475 1.00 92.06 90 CYS A O 1
ATOM 728 N N . ALA A 1 91 ? 5.966 -2.271 -5.528 1.00 88.94 91 ALA A N 1
ATOM 729 C CA . ALA A 1 91 ? 6.422 -3.601 -5.150 1.00 88.94 91 ALA A CA 1
ATOM 730 C C . ALA A 1 91 ? 7.883 -3.805 -5.574 1.00 88.94 91 ALA A C 1
ATOM 732 O O . ALA A 1 91 ? 8.253 -3.539 -6.724 1.00 88.94 91 ALA A O 1
ATOM 733 N N . THR A 1 92 ? 8.708 -4.310 -4.658 1.00 82.69 92 THR A N 1
ATOM 734 C CA . THR A 1 92 ? 10.056 -4.775 -4.988 1.00 82.69 92 THR A CA 1
ATOM 735 C C . THR A 1 92 ? 9.963 -6.131 -5.666 1.00 82.69 92 THR A C 1
ATOM 737 O O . THR A 1 92 ? 9.067 -6.927 -5.389 1.00 82.69 92 THR A O 1
ATOM 740 N N . LYS A 1 93 ? 10.890 -6.401 -6.580 1.00 68.25 93 LYS A N 1
ATOM 741 C CA . LYS A 1 93 ? 10.950 -7.683 -7.276 1.00 68.25 93 LYS A CA 1
ATOM 742 C C . LYS A 1 93 ? 11.205 -8.816 -6.272 1.00 68.25 93 LYS A C 1
ATOM 744 O O . LYS A 1 93 ? 12.200 -8.761 -5.559 1.00 68.25 93 LYS A O 1
ATOM 749 N N . HIS A 1 94 ? 10.352 -9.840 -6.341 1.00 59.84 94 HIS A N 1
ATOM 750 C CA . HIS A 1 94 ? 10.551 -11.234 -5.918 1.00 59.84 94 HIS A CA 1
ATOM 751 C C . HIS A 1 94 ? 9.869 -11.764 -4.647 1.00 59.84 94 HIS A C 1
ATOM 753 O O . HIS A 1 94 ? 9.658 -11.074 -3.660 1.00 59.84 94 HIS A O 1
ATOM 759 N N . GLU A 1 95 ? 9.608 -13.073 -4.769 1.00 54.34 95 GLU A N 1
ATOM 760 C CA . GLU A 1 95 ? 9.147 -14.063 -3.794 1.00 54.34 95 GLU A CA 1
ATOM 761 C C . GLU A 1 95 ? 7.648 -14.030 -3.485 1.00 54.34 95 GLU A C 1
ATOM 763 O O . GLU A 1 95 ? 7.167 -13.423 -2.537 1.00 54.34 95 GLU A O 1
ATOM 768 N N . HIS A 1 96 ? 6.919 -14.724 -4.366 1.00 54.12 96 HIS A N 1
ATOM 769 C CA . HIS A 1 96 ? 5.642 -15.395 -4.131 1.00 54.12 96 HIS A CA 1
ATOM 770 C C . HIS A 1 96 ? 4.868 -14.910 -2.888 1.00 54.12 96 HIS A C 1
ATOM 772 O O . HIS A 1 96 ? 5.082 -15.380 -1.775 1.00 54.12 96 HIS A O 1
ATOM 778 N N . LEU A 1 97 ? 3.878 -14.046 -3.133 1.00 57.28 97 LEU A N 1
ATOM 779 C CA . LEU A 1 97 ? 2.721 -13.781 -2.264 1.00 57.28 97 LEU A CA 1
ATOM 780 C C . LEU A 1 97 ? 2.927 -12.858 -1.053 1.00 57.28 97 LEU A C 1
ATOM 782 O O . LEU A 1 97 ? 1.925 -12.517 -0.423 1.00 57.28 97 LEU A O 1
ATOM 786 N N . LYS A 1 98 ? 4.146 -12.404 -0.727 1.00 65.25 98 LYS A N 1
ATOM 787 C CA . LYS A 1 98 ? 4.343 -11.493 0.413 1.00 65.25 98 LYS A CA 1
ATOM 788 C C . LYS A 1 98 ? 4.524 -10.040 -0.032 1.00 65.25 98 LYS A C 1
ATOM 790 O O . LYS A 1 98 ? 5.398 -9.722 -0.830 1.00 65.25 98 LYS A O 1
ATOM 795 N N . CYS A 1 99 ? 3.692 -9.149 0.502 1.00 77.12 99 CYS A N 1
ATOM 796 C CA . CYS A 1 99 ? 3.830 -7.710 0.284 1.00 77.12 99 CYS A CA 1
ATOM 797 C C . CYS A 1 99 ? 5.138 -7.205 0.904 1.00 77.12 99 CYS A C 1
ATOM 799 O O . CYS A 1 99 ? 5.528 -7.652 1.981 1.00 77.12 99 CYS A O 1
ATOM 801 N N . VAL A 1 100 ? 5.747 -6.184 0.291 1.00 76.69 100 VAL A N 1
ATOM 802 C CA . VAL A 1 100 ? 6.926 -5.473 0.848 1.00 76.69 100 VAL A CA 1
ATOM 803 C C . VAL A 1 100 ? 6.656 -4.897 2.243 1.00 76.69 100 VAL A C 1
ATOM 805 O O . VAL A 1 100 ? 7.563 -4.566 3.000 1.00 76.69 100 VAL A O 1
ATOM 808 N N . TYR A 1 101 ? 5.383 -4.773 2.591 1.00 74.56 101 TYR A N 1
ATOM 809 C CA . TYR A 1 101 ? 4.906 -4.158 3.808 1.00 74.56 101 TYR A CA 1
ATOM 810 C C . TYR A 1 101 ? 4.597 -5.176 4.911 1.00 74.56 101 TYR A C 1
ATOM 812 O O . TYR A 1 101 ? 3.587 -5.049 5.590 1.00 74.56 101 TYR A O 1
ATOM 820 N N . ASP A 1 102 ? 5.475 -6.150 5.139 1.00 78.19 102 ASP A N 1
ATOM 821 C CA . ASP A 1 102 ? 5.391 -7.081 6.282 1.00 78.19 102 ASP A CA 1
ATOM 822 C C . ASP A 1 102 ? 5.341 -6.355 7.644 1.00 78.19 102 ASP A C 1
ATOM 824 O O . ASP A 1 102 ? 4.755 -6.815 8.621 1.00 78.19 102 ASP A O 1
ATOM 828 N N . LYS A 1 103 ? 5.893 -5.141 7.697 1.00 87.06 103 LYS A N 1
ATOM 829 C CA . LYS A 1 103 ? 5.781 -4.219 8.834 1.00 87.06 103 LYS A CA 1
ATOM 830 C C . LYS A 1 103 ? 4.349 -3.744 9.109 1.00 87.06 103 LYS A C 1
ATOM 832 O O . LYS A 1 103 ? 4.141 -3.129 10.156 1.00 87.06 103 LYS A O 1
ATOM 837 N N . LEU A 1 104 ? 3.396 -3.987 8.203 1.00 89.12 104 LEU A N 1
ATOM 838 C CA . LEU A 1 104 ? 1.979 -3.675 8.401 1.00 89.12 104 LEU A CA 1
ATOM 839 C C . LEU A 1 104 ? 1.233 -4.744 9.193 1.00 89.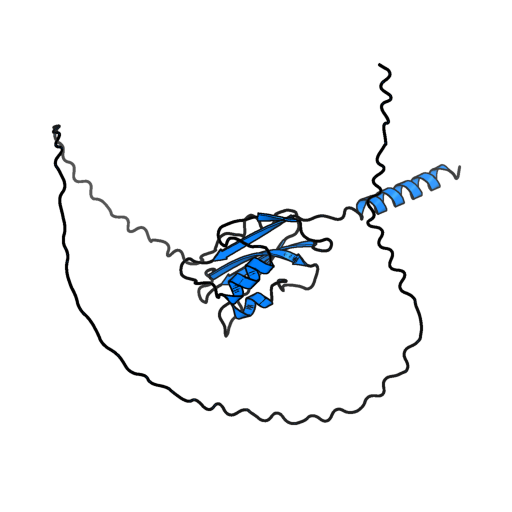12 104 LEU A C 1
ATOM 841 O O . LEU A 1 104 ? 0.235 -4.412 9.832 1.00 89.12 104 LEU A O 1
ATOM 845 N N . ASP A 1 105 ? 1.737 -5.979 9.216 1.00 86.75 105 ASP A N 1
ATOM 846 C CA . ASP A 1 105 ? 1.077 -7.113 9.868 1.00 86.75 105 ASP A CA 1
ATOM 847 C C . ASP A 1 105 ? 0.735 -6.841 11.340 1.00 86.75 105 ASP A C 1
ATOM 849 O O . ASP A 1 105 ? -0.389 -7.133 11.734 1.00 86.75 105 ASP A O 1
ATOM 853 N N . PRO A 1 106 ? 1.596 -6.198 12.160 1.00 89.19 106 PRO A N 1
ATOM 854 C CA . PRO A 1 106 ? 1.257 -5.878 13.548 1.00 89.19 106 PRO A CA 1
ATOM 855 C C . PRO A 1 106 ? 0.096 -4.886 13.718 1.00 89.19 106 PRO A C 1
ATOM 857 O O . PRO A 1 106 ? -0.420 -4.744 14.824 1.00 89.19 106 PRO A O 1
ATOM 860 N N . PHE A 1 107 ? -0.273 -4.151 12.664 1.00 90.19 107 PHE A N 1
ATOM 861 C CA . PHE A 1 107 ? -1.404 -3.217 12.676 1.00 90.19 107 PHE A CA 1
ATOM 862 C C . PHE A 1 107 ? -2.678 -3.833 12.102 1.00 90.19 107 PHE A C 1
ATOM 864 O O . PHE A 1 107 ? -3.755 -3.251 12.262 1.00 90.19 107 PHE A O 1
ATOM 871 N N . CYS A 1 108 ? -2.559 -4.987 11.446 1.00 87.50 108 CYS A N 1
ATOM 872 C CA . CYS A 1 108 ? -3.691 -5.806 11.069 1.00 87.50 108 CYS A CA 1
ATOM 873 C C . CYS A 1 108 ? -4.027 -6.754 12.228 1.00 87.50 108 CYS A C 1
ATOM 875 O O . CYS A 1 108 ? -3.130 -7.321 12.843 1.00 87.50 108 CYS A O 1
ATOM 877 N N . LEU A 1 109 ? -5.308 -6.839 12.605 1.00 73.69 109 LEU A N 1
ATOM 878 C CA . LEU A 1 109 ? -5.742 -7.457 13.867 1.00 73.69 109 LEU A CA 1
ATOM 879 C C . LEU A 1 109 ? -5.101 -8.841 14.114 1.00 73.69 109 LEU A C 1
ATOM 881 O O . LEU A 1 109 ? -5.096 -9.679 13.209 1.00 73.69 109 LEU A O 1
ATOM 885 N N . PRO A 1 110 ? -4.625 -9.120 15.341 1.00 64.00 110 PRO A N 1
ATOM 886 C CA . PRO A 1 110 ? -4.097 -10.427 15.694 1.00 64.00 110 PRO A CA 1
ATOM 887 C C . PRO A 1 110 ? -5.263 -11.371 16.035 1.00 64.00 110 PRO A C 1
ATOM 889 O O . PRO A 1 110 ? -6.184 -10.986 16.748 1.00 64.00 110 PRO A O 1
ATOM 892 N N . GLU A 1 111 ? -5.265 -12.603 15.520 1.00 52.75 111 GLU A N 1
ATOM 893 C CA . GLU A 1 111 ? -4.560 -13.683 16.232 1.00 52.75 111 GLU A CA 1
ATOM 894 C C . GLU A 1 111 ? -4.656 -15.044 15.521 1.00 52.75 111 GLU A C 1
ATOM 896 O O . GLU A 1 111 ? -3.664 -15.758 15.531 1.00 52.75 111 GLU A O 1
ATOM 901 N N . ASP A 1 112 ? -5.729 -15.377 14.791 1.00 53.56 112 ASP A N 1
ATOM 902 C CA . ASP A 1 112 ? -5.892 -16.785 14.357 1.00 53.56 112 ASP A CA 1
ATOM 903 C C . ASP A 1 112 ? -6.074 -17.031 12.854 1.00 53.56 112 ASP A C 1
ATOM 905 O O . ASP A 1 112 ? -5.949 -18.171 12.403 1.00 53.56 112 ASP A O 1
ATOM 909 N N . LYS A 1 113 ? -6.330 -16.000 12.040 1.00 52.69 113 LYS A N 1
ATOM 910 C CA . LYS A 1 113 ? -6.441 -16.138 10.576 1.00 52.69 113 LYS A CA 1
ATOM 911 C C . LYS A 1 113 ? -5.942 -14.874 9.891 1.00 52.69 113 LYS A C 1
ATOM 913 O O . LYS A 1 113 ? -6.650 -13.875 9.812 1.00 52.69 113 LYS A O 1
ATOM 918 N N . ARG A 1 114 ? -4.701 -14.928 9.406 1.00 54.59 114 ARG A N 1
ATOM 919 C CA . ARG A 1 114 ? -4.107 -13.903 8.545 1.00 54.59 114 ARG A CA 1
ATOM 920 C C . ARG A 1 114 ? -4.905 -13.839 7.245 1.00 54.59 114 ARG A C 1
ATOM 922 O O . ARG A 1 114 ? -4.642 -14.599 6.320 1.00 54.59 114 ARG A O 1
ATOM 929 N N . TYR A 1 115 ? -5.885 -12.949 7.164 1.00 55.88 115 TYR A N 1
ATOM 930 C CA . TYR A 1 115 ? -6.502 -12.582 5.888 1.00 55.88 115 TYR A CA 1
ATOM 931 C C . TYR A 1 115 ? -5.740 -11.415 5.257 1.00 55.88 115 TYR A C 1
ATOM 933 O O . TYR A 1 115 ? -6.340 -10.472 4.744 1.00 55.88 115 TYR A O 1
ATOM 941 N N . GLU A 1 116 ? -4.410 -11.479 5.302 1.00 62.91 116 GLU A N 1
ATOM 942 C CA . GLU A 1 116 ? -3.533 -10.582 4.561 1.00 62.91 116 GLU A CA 1
ATOM 943 C C . GLU A 1 116 ? -3.759 -10.868 3.073 1.00 62.91 116 GLU A C 1
ATOM 945 O O . GLU A 1 116 ? -3.386 -11.927 2.570 1.00 62.91 116 GLU A O 1
ATOM 950 N N . HIS A 1 117 ? -4.435 -9.959 2.372 1.00 78.00 117 HIS A N 1
ATOM 951 C CA . HIS A 1 117 ? -4.574 -10.063 0.923 1.00 78.00 117 HIS A CA 1
ATOM 952 C C . HIS A 1 117 ? -3.579 -9.092 0.315 1.00 78.00 117 HIS A C 1
ATOM 954 O O . HIS A 1 117 ? -3.840 -7.892 0.205 1.00 78.00 117 HIS A O 1
ATOM 960 N N . CYS A 1 118 ? -2.406 -9.630 -0.006 1.00 87.31 118 CYS A N 1
ATOM 961 C CA . CYS A 1 118 ? -1.455 -8.947 -0.854 1.00 87.31 118 CYS A CA 1
ATOM 962 C C . CYS A 1 118 ? -1.800 -9.246 -2.308 1.00 87.31 118 CYS A C 1
ATOM 964 O O . CYS A 1 118 ? -1.814 -10.405 -2.725 1.00 87.31 118 CYS A O 1
ATOM 966 N N . GLU A 1 119 ? -2.062 -8.204 -3.082 1.00 90.88 119 GLU A N 1
ATOM 967 C CA . GLU A 1 119 ? -2.267 -8.324 -4.514 1.00 90.88 119 GLU A CA 1
ATOM 968 C C . GLU A 1 119 ? -1.159 -7.588 -5.257 1.00 90.88 119 GLU A C 1
ATOM 970 O O . GLU A 1 119 ? -0.865 -6.428 -4.968 1.00 90.88 119 GLU A O 1
ATOM 975 N N . TYR A 1 120 ? -0.551 -8.272 -6.220 1.00 91.12 120 TYR A N 1
ATOM 976 C CA . TYR A 1 120 ? 0.491 -7.730 -7.079 1.00 91.12 120 TYR A CA 1
ATOM 977 C C . TYR A 1 120 ? -0.058 -7.523 -8.489 1.00 91.12 120 TYR A C 1
ATOM 979 O O . TYR A 1 120 ? -0.852 -8.326 -8.982 1.00 91.12 120 TYR A O 1
ATOM 987 N N . CYS A 1 121 ? 0.371 -6.453 -9.149 1.00 90.69 121 CYS A N 1
ATOM 988 C CA . CYS A 1 121 ? 0.100 -6.243 -10.561 1.00 90.69 121 CYS A CA 1
ATOM 989 C C . CYS A 1 121 ? 1.297 -5.603 -11.267 1.00 90.69 121 CYS A C 1
ATOM 991 O O . CYS A 1 121 ? 2.062 -4.838 -10.676 1.00 90.69 121 CYS A O 1
ATOM 993 N N . GLU A 1 122 ? 1.438 -5.915 -12.551 1.00 90.19 122 GLU A N 1
ATOM 994 C CA . GLU A 1 122 ? 2.463 -5.348 -13.424 1.00 90.19 122 GLU A CA 1
ATOM 995 C C . GLU A 1 122 ? 1.891 -4.207 -14.267 1.00 90.19 122 GLU A C 1
ATOM 997 O O . GLU A 1 122 ? 0.712 -4.203 -14.632 1.00 90.19 122 GLU A O 1
ATOM 1002 N N . GLY A 1 123 ? 2.753 -3.249 -14.599 1.00 88.50 123 GLY A N 1
ATOM 1003 C CA . GLY A 1 123 ? 2.426 -2.117 -15.454 1.00 88.50 123 GLY A CA 1
ATOM 1004 C C . GLY A 1 123 ? 2.101 -0.826 -14.707 1.00 88.50 123 GLY A C 1
ATOM 1005 O O . GLY A 1 123 ? 1.794 -0.789 -13.513 1.00 88.50 123 GLY A O 1
ATOM 1006 N N . THR A 1 124 ? 2.174 0.271 -15.454 1.00 91.56 124 THR A N 1
ATOM 1007 C CA . THR A 1 124 ? 1.971 1.628 -14.948 1.00 91.56 124 THR A CA 1
ATOM 1008 C C . THR A 1 124 ? 0.556 1.810 -14.399 1.00 91.56 124 THR A C 1
ATOM 1010 O O . THR A 1 124 ? -0.429 1.633 -15.112 1.00 91.56 124 THR A O 1
ATOM 1013 N N . ARG A 1 125 ? 0.454 2.211 -13.129 1.00 94.81 125 ARG A N 1
ATOM 1014 C CA . ARG A 1 125 ? -0.783 2.520 -12.394 1.00 94.81 125 ARG A CA 1
ATOM 1015 C C . ARG A 1 125 ? -1.788 1.362 -12.352 1.00 94.81 125 ARG A C 1
ATOM 1017 O O . ARG A 1 125 ? -2.991 1.595 -12.205 1.00 94.81 125 ARG A O 1
ATOM 1024 N N . CYS A 1 126 ? -1.321 0.116 -12.432 1.00 95.00 126 CYS A N 1
ATOM 1025 C CA . CYS A 1 126 ? -2.187 -1.068 -12.439 1.00 95.00 126 CYS A CA 1
ATOM 1026 C C . CYS A 1 126 ? -3.033 -1.227 -11.158 1.00 95.00 126 CYS A C 1
ATOM 1028 O O . CYS A 1 126 ? -4.070 -1.882 -11.179 1.00 95.00 126 CYS A O 1
ATOM 1030 N N . ASN A 1 127 ? -2.627 -0.598 -10.049 1.00 95.38 127 ASN A N 1
ATOM 1031 C CA . ASN A 1 127 ? -3.338 -0.611 -8.767 1.00 95.38 127 ASN A CA 1
ATOM 1032 C C . ASN A 1 127 ? -4.307 0.577 -8.578 1.00 95.38 127 ASN A C 1
ATOM 1034 O O . ASN A 1 127 ? -4.832 0.788 -7.484 1.00 95.38 127 ASN A O 1
ATOM 1038 N N . SER A 1 128 ? -4.555 1.376 -9.620 1.00 95.81 128 SER A N 1
ATOM 1039 C CA . SER A 1 128 ? -5.369 2.599 -9.533 1.00 95.81 128 SER A CA 1
ATOM 1040 C C . SER A 1 128 ? -6.835 2.367 -9.152 1.00 95.81 128 SER A C 1
ATOM 1042 O O . SER A 1 128 ? -7.443 3.230 -8.522 1.00 95.81 128 SER A O 1
ATOM 1044 N N . ASN A 1 129 ? -7.395 1.204 -9.485 1.00 95.44 129 ASN A N 1
ATOM 1045 C CA . ASN A 1 129 ? -8.767 0.805 -9.162 1.00 95.44 129 ASN A CA 1
ATOM 1046 C C . ASN A 1 129 ? -8.895 0.043 -7.829 1.00 95.44 129 ASN A C 1
ATOM 1048 O O . ASN A 1 129 ? -10.005 -0.293 -7.430 1.00 95.44 129 ASN A O 1
ATOM 1052 N N . LYS A 1 130 ? -7.785 -0.213 -7.127 1.00 94.50 130 LYS A N 1
ATOM 1053 C CA . LYS A 1 130 ? -7.739 -1.035 -5.902 1.00 94.50 130 LYS A CA 1
ATOM 1054 C C . LYS A 1 130 ? -7.533 -0.224 -4.625 1.00 94.50 130 LYS A C 1
ATOM 1056 O O . LYS A 1 130 ? -7.047 -0.739 -3.630 1.00 94.50 130 LYS A O 1
ATOM 1061 N N . ILE A 1 131 ? -7.844 1.068 -4.667 1.00 93.94 131 ILE A N 1
ATOM 1062 C CA . ILE A 1 131 ? -7.631 1.987 -3.539 1.00 93.94 131 ILE A CA 1
ATOM 1063 C C . ILE A 1 131 ? -8.841 1.982 -2.598 1.00 93.94 131 ILE A C 1
ATOM 1065 O O . ILE A 1 131 ? -8.693 2.200 -1.399 1.00 93.94 131 ILE A O 1
ATOM 1069 N N . GLU A 1 132 ? -10.037 1.754 -3.138 1.00 94.81 132 GLU A N 1
ATOM 1070 C CA . GLU A 1 132 ? -11.276 1.814 -2.369 1.00 94.81 132 GLU A CA 1
ATOM 1071 C C . GLU A 1 132 ? -11.417 0.620 -1.417 1.00 94.81 132 GLU A C 1
ATOM 1073 O O . GLU A 1 132 ? -10.994 -0.507 -1.715 1.00 94.81 132 GLU A O 1
ATOM 1078 N N . LEU A 1 133 ? -12.021 0.892 -0.258 1.00 93.88 133 LEU A N 1
ATOM 1079 C CA . LEU A 1 133 ? -12.306 -0.114 0.761 1.00 93.88 133 LEU A CA 1
ATOM 1080 C C . LEU A 1 133 ? -13.399 -1.058 0.261 1.00 93.88 133 LEU A C 1
ATOM 1082 O O . LEU A 1 133 ? -14.498 -0.625 -0.090 1.00 93.88 133 LEU A O 1
ATOM 1086 N N . GLU A 1 134 ? -13.123 -2.353 0.286 1.00 92.56 134 GLU A N 1
ATOM 1087 C CA . GLU A 1 134 ? -14.112 -3.381 -0.005 1.00 92.56 134 GLU A CA 1
ATOM 1088 C C . GLU A 1 134 ? -14.866 -3.758 1.271 1.00 92.56 134 GLU A C 1
ATOM 1090 O O . GLU A 1 134 ? -14.279 -4.073 2.309 1.00 92.56 134 GLU A O 1
ATOM 1095 N N . THR A 1 135 ? -16.194 -3.763 1.187 1.00 88.38 135 THR A N 1
ATOM 1096 C CA . THR A 1 135 ? -17.060 -4.290 2.244 1.00 88.38 135 THR A CA 1
ATOM 1097 C C . THR A 1 135 ? -17.883 -5.430 1.659 1.00 88.38 135 THR A C 1
ATOM 1099 O O . THR A 1 135 ? -18.652 -5.239 0.720 1.00 88.38 135 THR A O 1
ATOM 1102 N N . LEU A 1 136 ? -17.682 -6.646 2.174 1.00 78.19 136 LEU A N 1
ATOM 1103 C CA . LEU A 1 136 ? -18.418 -7.837 1.736 1.00 78.19 136 LEU A CA 1
ATOM 1104 C C . LEU A 1 136 ? -19.857 -7.846 2.269 1.00 78.19 136 LEU A C 1
ATOM 1106 O O . LEU A 1 136 ? -20.714 -8.536 1.723 1.00 78.19 136 LEU A O 1
ATOM 1110 N N . TYR A 1 137 ? -20.138 -7.051 3.305 1.00 64.25 137 TYR A N 1
ATOM 1111 C CA . TYR A 1 137 ? -21.462 -6.919 3.900 1.00 64.25 137 TYR A CA 1
ATOM 1112 C C . TYR A 1 137 ? -22.026 -5.514 3.703 1.00 64.25 137 TYR A C 1
ATOM 1114 O O . TYR A 1 137 ? -22.050 -4.695 4.618 1.00 64.25 137 TYR A O 1
ATOM 1122 N N . LEU A 1 138 ? -22.586 -5.265 2.523 1.00 58.72 138 LEU A N 1
ATOM 1123 C CA . LEU A 1 138 ? -23.813 -4.481 2.492 1.00 58.72 138 LEU A CA 1
ATOM 1124 C C . LEU A 1 138 ? -24.926 -5.467 2.851 1.00 58.72 138 LEU A C 1
ATOM 1126 O O . LEU A 1 138 ? -25.161 -6.391 2.065 1.00 58.72 138 LEU A O 1
ATOM 1130 N N . PRO A 1 139 ? -25.599 -5.348 4.016 1.00 55.44 139 PRO A N 1
ATOM 1131 C CA . PRO A 1 139 ? -26.852 -6.054 4.193 1.00 55.44 139 PRO A CA 1
ATOM 1132 C C . PRO A 1 139 ? -27.705 -5.636 3.006 1.00 55.44 139 PRO A C 1
ATOM 1134 O O . PRO A 1 139 ? -28.021 -4.456 2.855 1.00 55.44 139 PRO A O 1
ATOM 1137 N N . LYS A 1 140 ? -27.982 -6.592 2.112 1.00 52.72 140 LYS A N 1
ATOM 1138 C CA . LYS A 1 140 ? -28.949 -6.431 1.035 1.00 52.72 140 LYS A CA 1
ATOM 1139 C C . LYS A 1 140 ? -30.178 -5.911 1.757 1.00 52.72 140 LYS A C 1
ATOM 1141 O O . LYS A 1 140 ? -30.791 -6.660 2.517 1.00 52.72 140 LYS A O 1
ATOM 1146 N N . THR A 1 141 ? -30.461 -4.619 1.636 1.00 53.81 141 THR A N 1
ATOM 1147 C CA . THR A 1 141 ? -31.704 -4.050 2.118 1.00 53.81 141 THR A CA 1
ATOM 1148 C C . THR A 1 141 ? -32.739 -4.782 1.298 1.00 53.81 141 THR A C 1
ATOM 1150 O O . THR A 1 141 ? -32.942 -4.508 0.117 1.00 53.81 141 THR A O 1
ATOM 1153 N N . VAL A 1 142 ? -33.286 -5.844 1.890 1.00 53.69 142 VAL A N 1
ATOM 1154 C CA . VAL A 1 142 ? -34.472 -6.510 1.392 1.00 53.69 142 VAL A CA 1
ATOM 1155 C C . VAL A 1 142 ? -35.464 -5.375 1.349 1.00 53.69 142 VAL A C 1
ATOM 1157 O O . VAL A 1 142 ? -35.894 -4.891 2.393 1.00 53.69 142 VAL A O 1
ATOM 1160 N N . GLY A 1 143 ? -35.680 -4.843 0.148 1.00 53.91 143 GLY A N 1
ATOM 1161 C CA . GLY A 1 143 ? -36.615 -3.769 -0.071 1.00 53.91 143 GLY A CA 1
ATOM 1162 C C . GLY A 1 143 ? -37.944 -4.282 0.430 1.00 53.91 143 GLY A C 1
ATOM 1163 O O . GLY A 1 143 ? -38.595 -5.081 -0.245 1.00 53.91 143 GLY A O 1
ATOM 1164 N N . THR A 1 144 ? -38.320 -3.864 1.635 1.00 51.28 144 THR A N 1
ATOM 1165 C CA . THR A 1 144 ? -39.693 -3.915 2.088 1.00 51.28 144 THR A CA 1
ATOM 1166 C C . THR A 1 144 ? -40.435 -3.109 1.045 1.00 51.28 144 THR A C 1
ATOM 1168 O O . THR A 1 144 ? -40.373 -1.881 1.033 1.00 51.28 144 THR A O 1
ATOM 1171 N N . LYS A 1 145 ? -41.048 -3.811 0.088 1.00 54.03 145 LYS A N 1
ATOM 1172 C CA . LYS A 1 145 ? -42.027 -3.244 -0.825 1.00 54.03 145 LYS A CA 1
ATOM 1173 C C . LYS A 1 145 ? -43.131 -2.702 0.070 1.00 54.03 145 LYS A C 1
ATOM 1175 O O . LYS A 1 145 ? -44.055 -3.429 0.428 1.00 54.03 145 LYS A O 1
ATOM 1180 N N . SER A 1 146 ? -42.998 -1.443 0.477 1.00 50.03 146 SER A N 1
ATOM 1181 C CA . SER A 1 146 ? -44.109 -0.661 0.980 1.00 50.03 146 SER A CA 1
ATOM 1182 C C . SER A 1 146 ? -45.094 -0.608 -0.175 1.00 50.03 146 SER A C 1
ATOM 1184 O O . SER A 1 146 ? -44.921 0.123 -1.147 1.00 50.03 146 SER A O 1
ATOM 1186 N N . THR A 1 147 ? -46.062 -1.516 -0.128 1.00 55.00 147 THR A N 1
ATOM 1187 C CA . THR A 1 147 ? -47.234 -1.479 -0.984 1.00 55.00 147 THR A CA 1
ATOM 1188 C C . THR A 1 147 ? -48.034 -0.284 -0.499 1.00 55.00 147 THR A C 1
ATOM 1190 O O . THR A 1 147 ? -48.868 -0.395 0.397 1.00 55.00 147 THR A O 1
ATOM 1193 N N . THR A 1 148 ? -47.729 0.892 -1.041 1.00 51.47 148 THR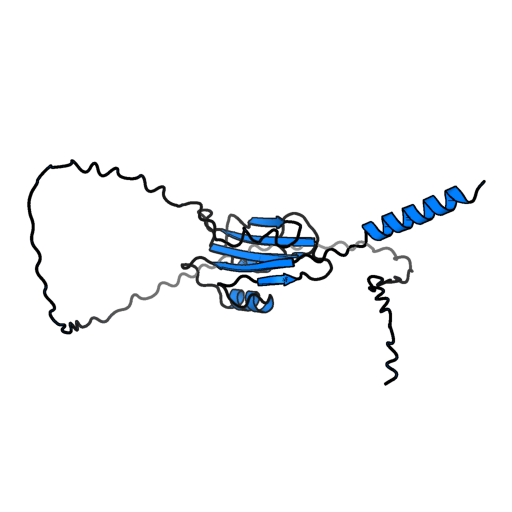 A N 1
ATOM 1194 C CA . THR A 1 148 ? -48.562 2.073 -0.867 1.00 51.47 148 THR A CA 1
ATOM 1195 C C . THR A 1 148 ? -49.847 1.816 -1.641 1.00 51.47 148 THR A C 1
ATOM 1197 O O . THR A 1 148 ? -49.908 1.945 -2.863 1.00 51.47 148 THR A O 1
ATOM 1200 N N . ARG A 1 149 ? -50.881 1.375 -0.922 1.00 54.09 149 ARG A N 1
ATOM 1201 C CA . ARG A 1 149 ? -52.256 1.345 -1.411 1.00 54.09 149 ARG A CA 1
ATOM 1202 C C . ARG A 1 149 ? -52.632 2.782 -1.772 1.00 54.09 149 ARG A C 1
ATOM 1204 O O . ARG A 1 149 ? -52.795 3.623 -0.896 1.00 54.09 149 ARG A O 1
ATOM 1211 N N . SER A 1 150 ? -52.691 3.052 -3.072 1.00 47.16 150 SER A N 1
ATOM 1212 C CA . SER A 1 150 ? -53.148 4.315 -3.642 1.00 47.16 150 SER A CA 1
ATOM 1213 C C . SER A 1 150 ? -54.606 4.543 -3.239 1.00 47.16 150 SER A C 1
ATOM 1215 O O . SER A 1 150 ? -55.505 3.844 -3.708 1.00 47.16 150 SER A O 1
ATOM 1217 N N . THR A 1 151 ? -54.833 5.498 -2.338 1.00 56.75 151 THR A N 1
ATOM 1218 C CA . THR A 1 151 ? -56.158 6.066 -2.088 1.00 56.75 151 THR A CA 1
ATOM 1219 C C . THR A 1 151 ? -56.265 7.337 -2.920 1.00 56.75 151 THR A C 1
ATOM 1221 O O . THR A 1 151 ? -55.533 8.301 -2.717 1.00 56.75 151 THR A O 1
ATOM 1224 N N . LYS A 1 152 ? -57.153 7.290 -3.908 1.00 60.22 152 LYS A N 1
ATOM 1225 C CA . LYS A 1 152 ? -57.481 8.364 -4.844 1.00 60.22 152 LYS A CA 1
ATOM 1226 C C . LYS A 1 152 ? -58.366 9.422 -4.163 1.00 60.22 152 LYS A C 1
ATOM 1228 O O . LYS A 1 152 ? -59.496 9.119 -3.801 1.00 60.22 152 LYS A O 1
ATOM 1233 N N . GLY A 1 153 ? -57.869 10.653 -4.081 1.00 53.66 153 GLY A N 1
ATOM 1234 C CA . GLY A 1 153 ? -58.592 11.930 -3.912 1.00 53.66 153 GLY A CA 1
ATOM 1235 C C . GLY A 1 153 ? -57.595 13.022 -4.334 1.00 53.66 153 GLY A C 1
ATOM 1236 O O . GLY A 1 153 ? -56.470 12.981 -3.859 1.00 53.66 153 GLY A O 1
ATOM 1237 N N . THR A 1 154 ? -57.771 13.852 -5.374 1.00 50.97 154 THR A N 1
ATOM 1238 C CA . THR A 1 154 ? -58.816 14.868 -5.663 1.00 50.97 154 THR A CA 1
ATOM 1239 C C . THR A 1 154 ? -59.199 15.588 -4.364 1.00 50.97 154 THR A C 1
ATOM 1241 O O . THR A 1 154 ? -59.759 14.935 -3.492 1.00 50.97 154 THR A O 1
ATOM 1244 N N . THR A 1 155 ? -58.877 16.867 -4.112 1.00 43.53 155 THR A N 1
ATOM 1245 C CA . THR A 1 155 ? -58.982 18.063 -4.980 1.00 43.53 155 THR A CA 1
ATOM 1246 C C . THR A 1 155 ? -58.284 19.288 -4.318 1.00 43.53 155 THR A C 1
ATOM 1248 O O . THR A 1 155 ? -58.219 19.321 -3.094 1.00 43.53 155 THR A O 1
ATOM 1251 N N . THR A 1 156 ? -57.894 20.295 -5.133 1.00 44.94 156 THR A N 1
ATOM 1252 C CA . THR A 1 156 ? -57.806 21.781 -4.898 1.00 44.94 156 THR A CA 1
ATOM 1253 C C . THR A 1 156 ? -56.819 22.364 -3.862 1.00 44.94 156 THR A C 1
ATOM 1255 O O . THR A 1 156 ? -56.874 22.002 -2.698 1.00 44.94 156 THR A O 1
ATOM 1258 N N . THR A 1 157 ? -55.788 23.126 -4.274 1.00 52.25 157 THR A N 1
ATOM 1259 C CA . THR A 1 157 ? -55.697 24.593 -4.567 1.00 52.25 157 THR A CA 1
ATOM 1260 C C . THR A 1 157 ? -55.579 25.468 -3.310 1.00 52.25 157 THR A C 1
ATOM 1262 O O . THR A 1 157 ? -56.526 25.514 -2.539 1.00 52.25 157 THR A O 1
ATOM 1265 N N . GLU A 1 158 ? -54.437 26.149 -3.135 1.00 46.38 158 GLU A N 1
ATOM 1266 C CA . GLU A 1 158 ? -54.270 27.617 -2.983 1.00 46.38 158 GLU A CA 1
ATOM 1267 C C . GLU A 1 158 ? -52.895 27.975 -2.384 1.00 46.38 158 GLU A C 1
ATOM 1269 O O . GLU A 1 158 ? -52.372 27.290 -1.505 1.00 46.38 158 GLU A O 1
ATOM 1274 N N . GLU A 1 159 ? -52.308 29.036 -2.943 1.00 55.12 159 GLU A N 1
ATOM 1275 C CA . GLU A 1 159 ? -51.180 29.809 -2.420 1.00 55.12 159 GLU A CA 1
ATOM 1276 C C . GLU A 1 159 ? -51.455 30.302 -0.994 1.00 55.12 159 GLU A C 1
ATOM 1278 O O . GLU A 1 159 ? -52.571 30.727 -0.712 1.00 55.12 159 GLU A O 1
ATOM 1283 N N . LEU A 1 160 ? -50.422 30.376 -0.147 1.00 49.72 160 LEU A N 1
ATOM 1284 C CA . LEU A 1 160 ? -50.162 31.608 0.600 1.00 49.72 160 LEU A CA 1
ATOM 1285 C C . LEU A 1 160 ? -48.759 31.614 1.211 1.00 49.72 160 LEU A C 1
ATOM 1287 O O . LEU A 1 160 ? -48.324 30.654 1.850 1.00 49.72 160 LEU A O 1
ATOM 1291 N N . ASP A 1 161 ? -48.099 32.746 1.009 1.00 54.91 161 ASP A N 1
ATOM 1292 C CA . ASP A 1 161 ? -46.876 33.192 1.653 1.00 54.91 161 ASP A CA 1
ATOM 1293 C C . ASP A 1 161 ? -46.976 33.175 3.186 1.00 54.91 161 ASP A C 1
ATOM 1295 O O . ASP A 1 161 ? -48.019 33.501 3.756 1.00 54.91 161 ASP A O 1
ATOM 1299 N N . ASN A 1 162 ? -45.859 32.874 3.857 1.00 52.66 162 ASN A N 1
ATOM 1300 C CA . ASN A 1 162 ? -45.498 33.571 5.092 1.00 52.66 162 ASN A CA 1
ATOM 1301 C C . ASN A 1 162 ? -44.024 33.338 5.463 1.00 52.66 162 ASN A C 1
ATOM 1303 O O . ASN A 1 162 ? -43.618 32.238 5.845 1.00 52.66 162 ASN A O 1
ATOM 1307 N N . GLU A 1 163 ? -43.242 34.418 5.379 1.00 50.12 163 GLU A N 1
ATOM 1308 C CA . GLU A 1 163 ? -42.160 34.717 6.321 1.00 50.12 163 GLU A CA 1
ATOM 1309 C C . GLU A 1 163 ? -42.678 34.586 7.758 1.00 50.12 163 GLU A C 1
ATOM 1311 O O . GLU A 1 163 ? -43.806 34.997 8.012 1.00 50.12 163 GLU A O 1
ATOM 1316 N N . THR A 1 164 ? -41.867 34.088 8.698 1.00 55.00 164 THR A N 1
ATOM 1317 C CA . THR A 1 164 ? -41.780 34.597 10.085 1.00 55.00 164 THR A CA 1
ATOM 1318 C C . THR A 1 164 ? -40.609 33.921 10.815 1.00 55.00 164 THR A C 1
ATOM 1320 O O . THR A 1 164 ? -40.566 32.700 10.953 1.00 55.00 164 THR A O 1
ATOM 1323 N N . ASP A 1 165 ? -39.673 34.776 11.225 1.00 42.94 165 ASP A N 1
ATOM 1324 C CA . ASP A 1 165 ? -38.819 34.813 12.421 1.00 42.94 165 ASP A CA 1
ATOM 1325 C C . ASP A 1 165 ? -38.464 33.549 13.248 1.00 42.94 165 ASP A C 1
ATOM 1327 O O . ASP A 1 165 ? -39.302 32.796 13.744 1.00 42.94 165 ASP A O 1
ATOM 1331 N N . GLU A 1 166 ? -37.150 33.452 13.507 1.00 46.53 166 GLU A N 1
ATOM 1332 C CA . GLU A 1 166 ? -36.490 33.041 14.768 1.00 46.53 166 GLU A CA 1
ATOM 1333 C C . GLU A 1 166 ? -37.321 33.379 16.034 1.00 46.53 166 GLU A C 1
ATOM 1335 O O . GLU A 1 166 ? -37.982 34.419 16.049 1.00 46.53 166 GLU A O 1
ATOM 1340 N N . PRO A 1 167 ? -37.243 32.617 17.157 1.00 58.00 167 PRO A N 1
ATOM 1341 C CA . PRO A 1 167 ? -35.996 32.626 17.932 1.00 58.00 167 PRO A CA 1
ATOM 1342 C C . PRO A 1 167 ? -35.706 31.419 18.858 1.00 58.00 167 PRO A C 1
ATOM 1344 O O . PRO A 1 167 ? -36.537 30.568 19.159 1.00 58.00 167 PRO A O 1
ATOM 1347 N N . GLU A 1 168 ? -34.481 31.464 19.384 1.00 37.56 168 GLU A N 1
ATOM 1348 C CA . GLU A 1 168 ? -34.072 31.128 20.756 1.00 37.56 168 GLU A CA 1
ATOM 1349 C C . GLU A 1 168 ? -34.167 29.690 21.316 1.00 37.56 168 GLU A C 1
ATOM 1351 O O . GLU A 1 168 ? -35.213 29.119 21.597 1.00 37.56 168 GLU A O 1
ATOM 1356 N N . SER A 1 169 ? -32.977 29.232 21.730 1.00 44.88 169 SER A N 1
ATOM 1357 C CA . SER A 1 169 ? -32.662 28.841 23.113 1.00 44.88 169 SER A CA 1
ATOM 1358 C C . SER A 1 169 ? -33.520 27.758 23.772 1.00 44.88 169 SER A C 1
ATOM 1360 O O . SER A 1 169 ? -34.565 28.010 24.361 1.00 44.88 169 SER A O 1
ATOM 1362 N N . THR A 1 170 ? -32.928 26.571 23.923 1.00 47.03 170 THR A N 1
ATOM 1363 C CA . THR A 1 170 ? -33.105 25.798 25.162 1.00 47.03 170 THR A CA 1
ATOM 1364 C C . THR A 1 170 ? -31.786 25.193 25.638 1.00 47.03 170 THR A C 1
ATOM 1366 O O . THR A 1 170 ? -31.291 24.173 25.166 1.00 47.03 170 THR A O 1
ATOM 1369 N N . LYS A 1 171 ? -31.226 25.852 26.657 1.00 48.28 171 LYS A N 1
ATOM 1370 C CA . LYS A 1 171 ? -30.371 25.250 27.685 1.00 48.28 171 LYS A CA 1
ATOM 1371 C C . LYS A 1 171 ? -31.126 24.104 28.370 1.00 48.28 171 LYS A C 1
ATOM 1373 O O . LYS A 1 171 ? -32.181 24.349 28.942 1.00 48.28 171 LYS A O 1
ATOM 1378 N N . HIS A 1 172 ? -30.525 22.917 28.475 1.00 42.25 172 HIS A N 1
ATOM 1379 C CA . HIS A 1 172 ? -30.827 21.998 29.580 1.00 42.25 172 HIS A CA 1
ATOM 1380 C C . HIS A 1 172 ? -29.591 21.208 30.050 1.00 42.25 172 HIS A C 1
ATOM 1382 O O . HIS A 1 172 ? -29.180 20.200 29.494 1.00 42.25 172 HIS A O 1
ATOM 1388 N N . SER A 1 173 ? -28.985 21.765 31.099 1.00 44.41 173 SER A N 1
ATOM 1389 C CA . SER A 1 173 ? -28.499 21.152 32.341 1.00 44.41 173 SER A CA 1
ATOM 1390 C C . SER A 1 173 ? -28.226 19.638 32.450 1.00 44.41 173 SER A C 1
ATOM 1392 O O . SER A 1 173 ? -29.133 18.822 32.367 1.00 44.41 173 SER A O 1
ATOM 1394 N N . LYS A 1 174 ? -27.005 19.368 32.953 1.00 44.31 174 LYS A N 1
ATOM 1395 C CA . LYS A 1 174 ? -26.634 18.472 34.078 1.00 44.31 174 LYS A CA 1
ATOM 1396 C C . LYS A 1 174 ? -27.062 16.994 34.016 1.00 44.31 174 LYS A C 1
ATOM 1398 O O . LYS A 1 174 ? -28.224 16.696 34.246 1.00 44.31 174 LYS A O 1
ATOM 1403 N N . LYS A 1 175 ? -26.076 16.087 34.133 1.00 51.00 175 LYS A N 1
ATOM 1404 C CA . LYS A 1 175 ? -25.749 15.442 35.430 1.00 51.00 175 LYS A CA 1
ATOM 1405 C C . LYS A 1 175 ? -24.405 14.700 35.400 1.00 51.00 175 LYS A C 1
ATOM 1407 O O . LYS A 1 175 ? -24.086 13.993 34.454 1.00 51.00 175 LYS A O 1
ATOM 1412 N N . LEU A 1 176 ? -23.646 14.887 36.477 1.00 43.88 176 LEU A N 1
ATOM 1413 C CA . LEU A 1 176 ? -22.380 14.235 36.801 1.00 43.88 176 LEU A CA 1
ATOM 1414 C C . LEU A 1 176 ? -22.570 12.826 37.403 1.00 43.88 176 LEU A C 1
ATOM 1416 O O . LEU A 1 176 ? -23.392 12.664 38.302 1.00 43.88 176 LEU A O 1
ATOM 1420 N N . ALA A 1 177 ? -21.641 11.940 37.005 1.00 54.81 177 ALA A N 1
ATOM 1421 C CA . ALA A 1 177 ? -20.923 10.910 37.789 1.00 54.81 177 ALA A CA 1
ATOM 1422 C C . ALA A 1 177 ? -21.693 9.644 38.259 1.00 54.81 177 ALA A C 1
ATOM 1424 O O . ALA A 1 177 ? -22.919 9.640 38.207 1.00 54.81 177 ALA A O 1
ATOM 1425 N N . PRO A 1 178 ? -21.028 8.581 38.792 1.00 53.34 178 PRO A N 1
ATOM 1426 C CA . PRO A 1 178 ? -19.586 8.273 38.878 1.00 53.34 178 PRO A CA 1
ATOM 1427 C C . PRO A 1 178 ? -19.181 6.809 38.514 1.00 53.34 178 PRO A C 1
ATOM 1429 O O . PRO A 1 178 ? -19.978 5.883 38.540 1.00 53.34 178 PRO A O 1
ATOM 1432 N N . SER A 1 179 ? -17.872 6.613 38.298 1.00 52.06 179 SER A N 1
ATOM 1433 C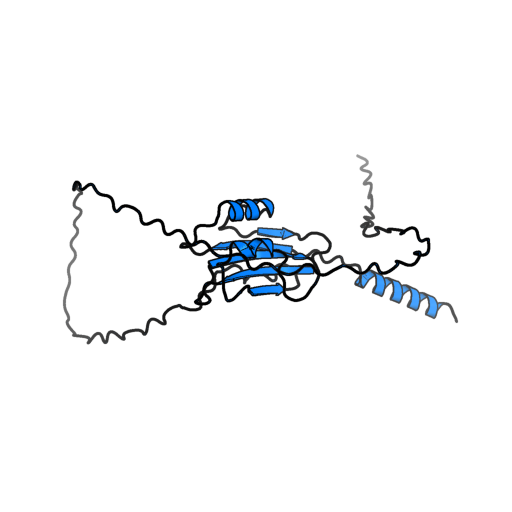 CA . SER A 1 179 ? -17.023 5.526 38.839 1.00 52.06 179 SER A CA 1
ATOM 1434 C C . SER A 1 179 ? -17.569 4.086 38.937 1.00 52.06 179 SER A C 1
ATOM 1436 O O . SER A 1 179 ? -18.261 3.736 39.891 1.00 52.06 179 SER A O 1
ATOM 1438 N N . THR A 1 180 ? -17.036 3.186 38.100 1.00 53.53 180 THR A N 1
ATOM 1439 C CA . THR A 1 180 ? -16.876 1.764 38.458 1.00 53.53 180 THR A CA 1
ATOM 1440 C C . THR A 1 180 ? -15.429 1.298 38.308 1.00 53.53 180 THR A C 1
ATOM 1442 O O . THR A 1 180 ? -14.897 1.007 37.242 1.00 53.53 180 THR A O 1
ATOM 1445 N N . LYS A 1 181 ? -14.817 1.255 39.484 1.00 54.34 181 LYS A N 1
ATOM 1446 C CA . LYS A 1 181 ? -13.651 0.522 39.974 1.00 54.34 181 LYS A CA 1
ATOM 1447 C C . LYS A 1 181 ? -13.409 -0.856 39.309 1.00 54.34 181 LYS A C 1
ATOM 1449 O O . LYS A 1 181 ? -14.146 -1.805 39.529 1.00 54.34 181 LYS A O 1
ATOM 1454 N N . ARG A 1 182 ? -12.278 -0.954 38.600 1.00 47.22 182 ARG A N 1
ATOM 1455 C CA . ARG A 1 182 ? -11.191 -1.956 38.729 1.00 47.22 182 ARG A CA 1
ATOM 1456 C C . ARG A 1 182 ? -11.568 -3.429 38.997 1.00 47.22 182 ARG A C 1
ATOM 1458 O O . ARG A 1 182 ? -11.922 -3.796 40.113 1.00 47.22 182 ARG A O 1
ATOM 1465 N N . THR A 1 183 ? -11.159 -4.315 38.084 1.00 49.53 183 THR A N 1
ATOM 1466 C CA . THR A 1 183 ? -10.708 -5.673 38.448 1.00 49.53 183 THR A CA 1
ATOM 1467 C C . 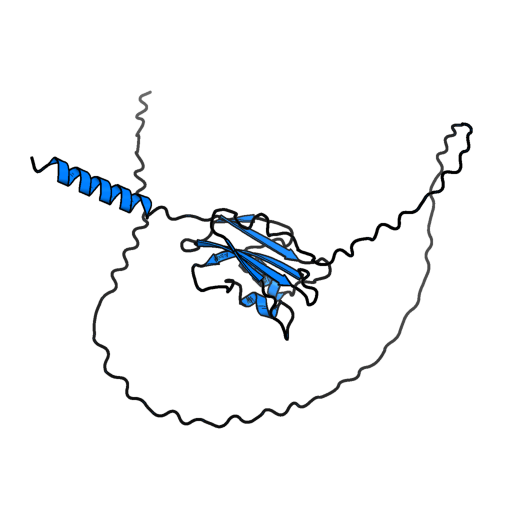THR A 1 183 ? -9.455 -6.038 37.648 1.00 49.53 183 THR A C 1
ATOM 1469 O O . THR A 1 183 ? -9.510 -6.359 36.467 1.00 49.53 183 THR A O 1
ATOM 1472 N N . ARG A 1 184 ? -8.289 -5.941 38.303 1.00 49.41 184 ARG A N 1
ATOM 1473 C CA . ARG A 1 184 ? -7.022 -6.512 37.821 1.00 49.41 184 ARG A CA 1
ATOM 1474 C C . ARG A 1 184 ? -7.094 -8.026 38.010 1.00 49.41 184 ARG A C 1
ATOM 1476 O O . ARG A 1 184 ? -7.266 -8.474 39.140 1.00 49.41 184 ARG A O 1
ATOM 1483 N N . ARG A 1 185 ? -6.881 -8.796 36.944 1.00 57.31 185 ARG A N 1
ATOM 1484 C CA . ARG A 1 185 ? -6.635 -10.240 37.018 1.00 57.31 185 ARG A CA 1
ATOM 1485 C C . ARG A 1 185 ? -5.163 -10.505 36.687 1.00 57.31 185 ARG A C 1
ATOM 1487 O O . ARG A 1 185 ? -4.764 -10.244 35.557 1.00 57.31 185 ARG A O 1
ATOM 1494 N N . PRO A 1 186 ? -4.340 -11.004 37.622 1.00 58.66 186 PRO A N 1
ATOM 1495 C CA . PRO A 1 186 ? -3.032 -11.534 37.276 1.00 58.66 186 PRO A CA 1
ATOM 1496 C C . PRO A 1 186 ? -3.213 -12.964 36.753 1.00 58.66 186 PRO A C 1
ATOM 1498 O O . PRO A 1 186 ? -3.752 -13.824 37.450 1.00 58.66 186 PRO A O 1
ATOM 1501 N N . ARG A 1 187 ? -2.768 -13.237 35.524 1.00 50.41 187 ARG A N 1
ATOM 1502 C CA . ARG A 1 187 ? -2.506 -14.608 35.073 1.00 50.41 187 ARG A CA 1
ATOM 1503 C C . ARG A 1 187 ? -1.011 -14.756 34.846 1.00 50.41 187 ARG A C 1
ATOM 1505 O O . ARG A 1 187 ? -0.466 -14.295 33.851 1.00 50.41 187 ARG A O 1
ATOM 1512 N N . ALA A 1 188 ? -0.372 -15.405 35.812 1.00 52.75 188 ALA A N 1
ATOM 1513 C CA . ALA A 1 188 ? 0.912 -16.047 35.624 1.00 52.75 188 ALA A CA 1
ATOM 1514 C C . ALA A 1 188 ? 0.732 -17.169 34.592 1.00 52.75 188 ALA A C 1
ATOM 1516 O O . ALA A 1 188 ? 0.022 -18.141 34.854 1.00 52.75 188 ALA A O 1
ATOM 1517 N N . SER A 1 189 ? 1.347 -17.020 33.419 1.00 57.31 189 SER A N 1
ATOM 1518 C CA . SER A 1 189 ? 1.510 -18.116 32.467 1.00 57.31 189 SER A CA 1
ATOM 1519 C C . SER A 1 189 ? 2.922 -18.668 32.614 1.00 57.31 189 SER A C 1
ATOM 1521 O O . SER A 1 189 ? 3.912 -17.951 32.463 1.00 57.31 189 SER A O 1
ATOM 1523 N N . LYS A 1 190 ? 2.994 -19.940 33.003 1.00 56.69 190 LYS A N 1
ATOM 1524 C CA . LYS A 1 190 ? 4.221 -20.712 33.175 1.00 56.69 190 LYS A CA 1
ATOM 1525 C C . LYS A 1 190 ? 4.864 -20.940 31.806 1.00 56.69 190 LYS A C 1
ATOM 1527 O O . LYS A 1 190 ? 4.250 -21.519 30.918 1.00 56.69 190 LYS A O 1
ATOM 1532 N N . ARG A 1 191 ? 6.118 -20.512 31.676 1.00 54.06 191 ARG A N 1
ATOM 1533 C CA . ARG A 1 191 ? 7.017 -20.787 30.550 1.00 54.06 191 ARG A CA 1
ATOM 1534 C C . ARG A 1 191 ? 7.406 -22.277 30.553 1.00 54.06 191 ARG A C 1
ATOM 1536 O O . ARG A 1 191 ? 7.965 -22.723 31.556 1.00 54.06 191 ARG A O 1
ATOM 1543 N N . PRO A 1 192 ? 7.161 -23.048 29.481 1.00 60.59 192 PRO A N 1
ATOM 1544 C CA . PRO A 1 192 ? 7.773 -24.362 29.318 1.00 60.59 192 PRO A CA 1
ATOM 1545 C C . PRO A 1 192 ? 9.279 -24.199 29.073 1.00 60.59 192 PRO A C 1
ATOM 1547 O O . PRO A 1 192 ? 9.695 -23.392 28.241 1.00 60.59 192 PRO A O 1
ATOM 1550 N N . LYS A 1 193 ? 10.097 -24.938 29.828 1.00 55.50 193 LYS A N 1
ATOM 1551 C CA . LYS A 1 193 ? 11.527 -25.111 29.551 1.00 55.50 193 LYS A CA 1
ATOM 1552 C C . LYS A 1 193 ? 11.666 -26.018 28.327 1.00 55.50 193 LYS A C 1
ATOM 1554 O O . LYS A 1 193 ? 11.299 -27.187 28.401 1.00 55.50 193 LYS A O 1
ATOM 1559 N N . THR A 1 194 ? 12.197 -25.481 27.235 1.00 56.53 194 THR A N 1
ATOM 1560 C CA . THR A 1 194 ? 12.666 -26.269 26.090 1.00 56.53 194 THR A CA 1
ATOM 1561 C C . THR A 1 194 ? 14.087 -26.768 26.387 1.00 56.53 194 THR A C 1
ATOM 1563 O O . THR A 1 194 ? 14.891 -25.975 26.882 1.00 56.53 194 THR A O 1
ATOM 1566 N N . PRO A 1 195 ? 14.398 -28.052 26.143 1.00 62.25 195 PRO A N 1
ATOM 1567 C CA . PRO A 1 195 ? 15.712 -28.627 26.414 1.00 62.25 195 PRO A CA 1
ATOM 1568 C C . PRO A 1 195 ? 16.793 -28.093 25.464 1.00 62.25 195 PRO A C 1
ATOM 1570 O O . PRO A 1 195 ? 16.570 -27.929 24.264 1.00 62.25 195 PRO A O 1
ATOM 1573 N N . GLU A 1 196 ? 17.972 -27.845 26.035 1.00 50.09 196 GLU A N 1
ATOM 1574 C CA . GLU A 1 196 ? 19.219 -27.571 25.322 1.00 50.09 196 GLU A CA 1
ATOM 1575 C C . GLU A 1 196 ? 19.535 -28.731 24.375 1.00 50.09 196 GLU A C 1
ATOM 1577 O O . GLU A 1 196 ? 19.674 -29.876 24.802 1.00 50.09 196 GLU A O 1
ATOM 1582 N N . THR A 1 197 ? 19.647 -28.431 23.081 1.00 53.25 197 THR A N 1
ATOM 1583 C CA . THR A 1 197 ? 20.209 -29.363 22.102 1.00 53.25 197 THR A CA 1
ATOM 1584 C C . THR A 1 197 ? 21.649 -28.954 21.840 1.00 53.25 197 THR A C 1
ATOM 1586 O O . THR A 1 197 ? 21.931 -27.843 21.395 1.00 53.25 197 THR A O 1
ATOM 1589 N N . THR A 1 198 ? 22.552 -29.865 22.176 1.00 51.59 198 THR A N 1
ATOM 1590 C CA . THR A 1 198 ? 23.996 -29.791 21.988 1.00 51.59 198 THR A CA 1
ATOM 1591 C C . THR A 1 198 ? 24.326 -29.614 20.505 1.00 51.59 198 THR A C 1
ATOM 1593 O O . THR A 1 198 ? 23.988 -30.466 19.686 1.00 51.59 198 THR A O 1
ATOM 1596 N N . ALA A 1 199 ? 24.988 -28.512 20.151 1.00 48.97 199 ALA A N 1
ATOM 1597 C CA . ALA A 1 199 ? 25.507 -28.300 18.807 1.00 48.97 199 ALA A CA 1
ATOM 1598 C C . ALA A 1 199 ? 26.795 -29.117 18.619 1.00 48.97 199 ALA A C 1
ATOM 1600 O O . ALA A 1 199 ? 27.816 -28.862 19.258 1.00 48.97 199 ALA A O 1
ATOM 1601 N N . THR A 1 200 ? 26.733 -30.120 17.748 1.00 56.28 200 THR A N 1
ATOM 1602 C CA . THR A 1 200 ? 27.894 -30.851 17.238 1.00 56.28 200 THR A CA 1
ATOM 1603 C C . THR A 1 200 ? 28.656 -29.955 16.261 1.00 56.28 200 THR A C 1
ATOM 1605 O O . THR A 1 200 ? 28.096 -29.478 15.276 1.00 56.28 200 THR A O 1
ATOM 1608 N N . ASN A 1 201 ? 29.942 -29.735 16.535 1.00 56.69 201 ASN A N 1
ATOM 1609 C CA . ASN A 1 201 ? 30.867 -29.041 15.645 1.00 56.69 201 ASN A CA 1
ATOM 1610 C C . ASN A 1 201 ? 31.046 -29.839 14.345 1.00 56.69 201 ASN A C 1
ATOM 1612 O O . ASN A 1 201 ? 31.683 -30.892 14.350 1.00 56.69 201 ASN A O 1
ATOM 1616 N N . ALA A 1 202 ? 30.516 -29.328 13.234 1.00 49.69 202 ALA A N 1
ATOM 1617 C CA . ALA A 1 202 ? 30.865 -29.789 11.896 1.00 49.69 202 ALA A CA 1
ATOM 1618 C C . ALA A 1 202 ? 31.946 -28.864 11.321 1.00 49.69 202 ALA A C 1
ATOM 1620 O O . ALA A 1 202 ? 31.756 -27.654 11.198 1.00 49.69 202 ALA A O 1
ATOM 1621 N N . ALA A 1 203 ? 33.098 -29.458 11.019 1.00 51.94 203 ALA A N 1
ATOM 1622 C CA . ALA A 1 203 ? 34.256 -28.807 10.434 1.00 51.94 203 ALA A CA 1
ATOM 1623 C C . ALA A 1 203 ? 33.902 -28.157 9.085 1.00 51.94 203 ALA A C 1
ATOM 1625 O O . ALA A 1 203 ? 33.458 -28.834 8.157 1.00 51.94 203 ALA A O 1
ATOM 1626 N N . ALA A 1 204 ? 34.116 -26.845 8.975 1.00 43.28 204 ALA A N 1
ATOM 1627 C CA . ALA A 1 204 ? 34.031 -26.130 7.711 1.00 43.28 204 ALA A CA 1
ATOM 1628 C C . ALA A 1 204 ? 35.348 -26.290 6.939 1.00 43.28 204 ALA A C 1
ATOM 1630 O O . ALA A 1 204 ? 36.428 -25.972 7.439 1.00 43.28 204 ALA A O 1
ATOM 1631 N N . ALA A 1 205 ? 35.227 -26.806 5.719 1.00 59.16 205 ALA A N 1
ATOM 1632 C CA . ALA A 1 205 ? 36.293 -26.918 4.736 1.00 59.16 205 ALA A CA 1
ATOM 1633 C C . ALA A 1 205 ? 36.809 -25.529 4.287 1.00 59.16 205 ALA A C 1
ATOM 1635 O O . ALA A 1 205 ? 36.059 -24.550 4.332 1.00 59.16 205 ALA A O 1
ATOM 1636 N N . PRO A 1 206 ? 38.071 -25.425 3.828 1.00 59.03 206 PRO A N 1
ATOM 1637 C CA . PRO A 1 206 ? 38.636 -24.179 3.320 1.00 59.03 206 PRO A CA 1
ATOM 1638 C C . PRO A 1 206 ? 37.967 -23.761 2.000 1.00 59.03 206 PRO A C 1
ATOM 1640 O O . PRO A 1 206 ? 37.955 -24.514 1.026 1.00 59.03 206 PRO A O 1
ATOM 1643 N N . TYR A 1 207 ? 37.422 -22.543 1.973 1.00 49.31 207 TYR A N 1
ATOM 1644 C CA . TYR A 1 207 ? 36.890 -21.911 0.765 1.00 49.31 207 TYR A CA 1
ATOM 1645 C C . TYR A 1 207 ? 38.025 -21.555 -0.211 1.00 49.31 207 TYR A C 1
ATOM 1647 O O . TYR A 1 207 ? 39.042 -21.002 0.220 1.00 49.31 207 TYR A O 1
ATOM 1655 N N . PRO A 1 208 ? 37.863 -21.813 -1.522 1.00 55.41 208 PRO A N 1
ATOM 1656 C CA . PRO A 1 208 ? 38.796 -21.333 -2.525 1.00 55.41 208 PRO A CA 1
ATOM 1657 C C . PRO A 1 208 ? 38.675 -19.819 -2.736 1.00 55.41 208 PRO A C 1
ATOM 1659 O O . PRO A 1 208 ? 37.599 -19.223 -2.720 1.00 55.41 208 PRO A O 1
ATOM 1662 N N . SER A 1 209 ? 39.851 -19.236 -2.939 1.00 56.25 209 SER A N 1
ATOM 1663 C CA . SER A 1 209 ? 40.125 -17.856 -3.319 1.00 56.25 209 SER A CA 1
ATOM 1664 C C . SER A 1 209 ? 39.548 -17.485 -4.693 1.00 56.25 209 SER A C 1
ATOM 1666 O O . SER A 1 209 ? 39.496 -18.319 -5.594 1.00 56.25 209 SER A O 1
ATOM 1668 N N . ALA A 1 210 ? 39.278 -16.182 -4.836 1.00 51.47 210 ALA A N 1
ATOM 1669 C CA . ALA A 1 210 ? 39.150 -15.397 -6.066 1.00 51.47 210 ALA A CA 1
ATOM 1670 C C . ALA A 1 210 ? 37.803 -15.424 -6.810 1.00 51.47 210 ALA A C 1
ATOM 1672 O O . ALA A 1 210 ? 37.366 -16.443 -7.3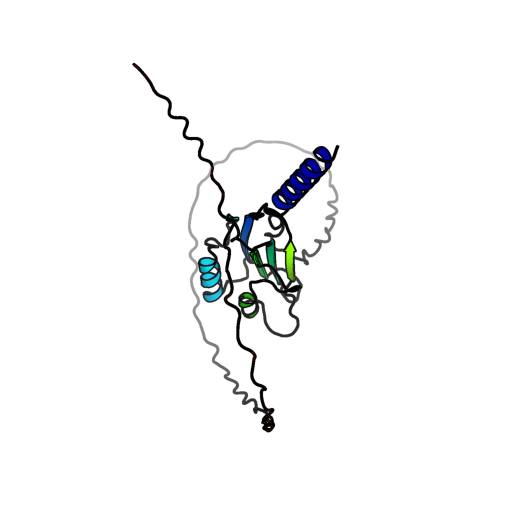26 1.00 51.47 210 ALA A O 1
ATOM 1673 N N . MET A 1 211 ? 37.199 -14.236 -6.942 1.00 49.09 211 MET A N 1
ATOM 1674 C CA . MET A 1 211 ? 37.240 -13.405 -8.161 1.00 49.09 211 MET A CA 1
ATOM 1675 C C . MET A 1 211 ? 36.834 -11.959 -7.788 1.00 49.09 211 MET A C 1
ATOM 1677 O O . MET A 1 211 ? 35.913 -11.783 -6.988 1.00 49.09 211 MET A O 1
ATOM 1681 N N . PRO A 1 212 ? 37.471 -10.907 -8.338 1.00 55.16 212 PRO A N 1
ATOM 1682 C CA . PRO A 1 212 ? 36.969 -9.543 -8.210 1.00 55.16 212 PRO A CA 1
ATOM 1683 C C . PRO A 1 212 ? 35.677 -9.394 -9.023 1.00 55.16 212 PRO A C 1
ATOM 1685 O O . PRO A 1 212 ? 35.654 -9.602 -10.236 1.00 55.16 212 PRO A O 1
ATOM 1688 N N . ALA A 1 213 ? 34.592 -9.028 -8.345 1.00 48.19 213 ALA A N 1
ATOM 1689 C CA . ALA A 1 213 ? 33.335 -8.674 -8.983 1.00 48.19 213 ALA A CA 1
ATOM 1690 C C . ALA A 1 213 ? 33.518 -7.373 -9.779 1.00 48.19 213 ALA A C 1
ATOM 1692 O O . ALA A 1 213 ? 33.578 -6.280 -9.216 1.00 48.19 213 ALA A O 1
ATOM 1693 N N . VAL A 1 214 ? 33.608 -7.492 -11.103 1.00 47.91 214 VAL A N 1
ATOM 1694 C CA . VAL A 1 214 ? 33.495 -6.357 -12.020 1.00 47.91 214 VAL A CA 1
ATOM 1695 C C . VAL A 1 214 ? 32.020 -5.954 -12.063 1.00 47.91 214 VAL A C 1
ATOM 1697 O O . VAL A 1 214 ? 31.228 -6.492 -12.833 1.00 47.91 214 VAL A O 1
ATOM 1700 N N . LEU A 1 215 ? 31.633 -5.026 -11.190 1.00 43.50 215 LEU A N 1
ATOM 1701 C CA . LEU A 1 215 ? 30.365 -4.310 -11.295 1.00 43.50 215 LEU A CA 1
ATOM 1702 C C . LEU A 1 215 ? 30.446 -3.380 -12.508 1.00 43.50 215 LEU A C 1
ATOM 1704 O O . LEU A 1 215 ? 31.150 -2.374 -12.473 1.00 43.50 215 LEU A O 1
ATOM 1708 N N . LEU A 1 216 ? 29.727 -3.711 -13.580 1.00 44.12 216 LEU A N 1
ATOM 1709 C CA . LEU A 1 216 ? 29.466 -2.790 -14.685 1.00 44.12 216 LEU A CA 1
ATOM 1710 C C . LEU A 1 216 ? 28.090 -2.136 -14.492 1.00 44.12 216 LEU A C 1
ATOM 1712 O O . LEU A 1 216 ? 27.077 -2.757 -14.822 1.00 44.12 216 LEU A O 1
ATOM 1716 N N . PRO A 1 217 ? 28.005 -0.887 -13.999 1.00 49.09 217 PRO A N 1
ATOM 1717 C CA . PRO A 1 217 ? 26.764 -0.132 -13.996 1.00 49.09 217 PRO A CA 1
ATOM 1718 C C . PRO A 1 217 ? 26.607 0.562 -15.354 1.00 49.09 217 PRO A C 1
ATOM 1720 O O . PRO A 1 217 ? 26.803 1.766 -15.477 1.00 49.09 217 PRO A O 1
ATOM 1723 N N . PHE A 1 218 ? 26.255 -0.182 -16.402 1.00 48.06 218 PHE A N 1
ATOM 1724 C CA . PHE A 1 218 ? 25.889 0.420 -17.689 1.00 48.06 218 PHE A CA 1
ATOM 1725 C C . PHE A 1 218 ? 24.371 0.394 -17.888 1.00 48.06 218 PHE A C 1
ATOM 1727 O O . PHE A 1 218 ? 23.831 -0.283 -18.751 1.00 48.06 218 PHE A O 1
ATOM 1734 N N . CYS A 1 219 ? 23.686 1.192 -17.072 1.00 49.38 219 CYS A N 1
ATOM 1735 C CA . CYS A 1 219 ? 22.460 1.891 -17.470 1.00 49.38 219 CYS A CA 1
ATOM 1736 C C . CYS A 1 219 ? 22.768 3.395 -17.527 1.00 49.38 219 CYS A C 1
ATOM 1738 O O . CYS A 1 219 ? 22.066 4.214 -16.943 1.00 49.38 219 CYS A O 1
ATOM 1740 N N . LEU A 1 220 ? 23.879 3.757 -18.176 1.00 46.78 220 LEU A N 1
ATOM 1741 C CA . LEU A 1 220 ? 24.165 5.139 -18.544 1.00 46.78 220 LEU A CA 1
ATOM 1742 C C . LEU A 1 220 ? 23.291 5.465 -19.760 1.00 46.78 220 LEU A C 1
ATOM 1744 O O . LEU A 1 220 ? 23.500 4.864 -20.817 1.00 46.78 220 LEU A O 1
ATOM 1748 N N . PRO A 1 221 ? 22.314 6.382 -19.656 1.00 48.25 221 PRO A N 1
ATOM 1749 C CA . PRO A 1 221 ? 21.668 6.902 -20.843 1.00 48.25 221 PRO A CA 1
ATOM 1750 C C . PRO A 1 221 ? 22.746 7.666 -21.612 1.00 48.25 221 PRO A C 1
ATOM 1752 O O . PRO A 1 221 ? 23.217 8.713 -21.167 1.00 48.25 221 PRO A O 1
ATOM 1755 N N . LEU A 1 222 ? 23.173 7.124 -22.753 1.00 50.38 222 LEU A N 1
ATOM 1756 C CA . LEU A 1 222 ? 23.930 7.865 -23.756 1.00 50.38 222 LEU A CA 1
ATOM 1757 C C . LEU A 1 222 ? 23.017 8.975 -24.294 1.00 50.38 222 LEU A C 1
ATOM 1759 O O . LEU A 1 222 ? 22.413 8.857 -25.356 1.00 50.38 222 LEU A O 1
ATOM 1763 N N . PHE A 1 223 ? 22.890 10.063 -23.533 1.00 50.31 223 PHE A N 1
ATOM 1764 C CA . PHE A 1 223 ? 22.412 11.338 -24.036 1.00 50.31 223 PHE A CA 1
ATOM 1765 C C . PHE A 1 223 ? 23.469 11.861 -25.009 1.00 50.31 223 PHE A C 1
ATOM 1767 O O . PHE A 1 223 ? 24.340 12.651 -24.649 1.00 50.31 223 PHE A O 1
ATOM 1774 N N . PHE A 1 224 ? 23.375 11.445 -26.270 1.00 48.00 224 PHE A N 1
ATOM 1775 C CA . PHE A 1 224 ? 23.859 12.258 -27.375 1.00 48.00 224 PHE A CA 1
ATOM 1776 C C . PHE A 1 224 ? 23.015 13.539 -27.403 1.00 48.00 224 PHE A C 1
ATOM 1778 O O . PHE A 1 224 ? 22.012 13.640 -28.106 1.00 48.00 224 PHE A O 1
ATOM 1785 N N . ARG A 1 225 ? 23.395 14.534 -26.591 1.00 45.84 225 ARG A N 1
ATOM 1786 C CA . ARG A 1 225 ? 23.001 15.921 -26.838 1.00 45.84 225 ARG A CA 1
ATOM 1787 C C . ARG A 1 225 ? 23.704 16.348 -28.121 1.00 45.84 225 ARG A C 1
ATOM 1789 O O . ARG A 1 225 ? 24.884 16.684 -28.110 1.00 45.84 225 ARG A O 1
ATOM 1796 N N . HIS A 1 226 ? 22.960 16.327 -29.220 1.00 44.34 226 HIS A N 1
ATOM 1797 C CA . HIS A 1 226 ? 23.269 17.123 -30.397 1.00 44.34 226 HIS A CA 1
ATOM 1798 C C . HIS A 1 226 ? 23.308 18.595 -29.954 1.00 44.34 226 HIS A C 1
ATOM 1800 O O . HIS A 1 226 ? 22.275 19.230 -29.758 1.00 44.34 226 HIS A O 1
ATOM 1806 N N . LEU A 1 227 ? 24.510 19.124 -29.725 1.00 43.53 227 LEU A N 1
ATOM 1807 C CA . LEU A 1 227 ? 24.757 20.559 -29.669 1.00 43.53 227 LEU A CA 1
ATOM 1808 C C . LEU A 1 227 ? 24.616 21.090 -31.098 1.00 43.53 227 LEU A C 1
ATOM 1810 O O . LEU A 1 227 ? 25.578 21.126 -31.858 1.00 43.53 227 LEU A O 1
ATOM 1814 N N . THR A 1 228 ? 23.405 21.475 -31.489 1.00 51.41 228 THR A N 1
ATOM 1815 C CA . THR A 1 228 ? 23.229 22.433 -32.582 1.00 51.41 228 THR A CA 1
ATOM 1816 C C . THR A 1 228 ? 23.573 23.810 -32.030 1.00 51.41 228 THR A C 1
ATOM 1818 O O . THR A 1 228 ? 22.752 24.462 -31.386 1.00 51.41 228 THR A O 1
ATOM 1821 N N . VAL A 1 229 ? 24.827 24.216 -32.225 1.00 51.59 229 VAL A N 1
ATOM 1822 C CA . VAL A 1 229 ? 25.256 25.607 -32.083 1.00 51.59 229 VAL A CA 1
ATOM 1823 C C . VAL A 1 229 ? 24.604 26.381 -33.225 1.00 51.59 229 VAL A C 1
ATOM 1825 O O . VAL A 1 229 ? 25.024 26.263 -34.372 1.00 51.59 229 VAL A O 1
ATOM 1828 N N . ASN A 1 230 ? 23.556 27.144 -32.922 1.00 57.22 230 ASN A N 1
ATOM 1829 C CA . ASN A 1 230 ? 23.087 28.187 -33.825 1.00 57.22 230 ASN A CA 1
ATOM 1830 C C . ASN A 1 230 ? 24.022 29.387 -33.658 1.00 57.22 230 ASN A C 1
ATOM 1832 O O . ASN A 1 230 ? 23.964 30.090 -32.651 1.00 57.22 230 ASN A O 1
ATOM 1836 N N . VAL A 1 231 ? 24.901 29.582 -34.639 1.00 59.53 231 VAL A N 1
ATOM 1837 C CA . VAL A 1 231 ? 25.579 30.857 -34.874 1.00 59.53 231 VAL A CA 1
ATOM 1838 C C . VAL A 1 231 ? 24.510 31.823 -35.381 1.00 59.53 231 VAL A C 1
ATOM 1840 O O . VAL A 1 231 ? 23.956 31.613 -36.458 1.00 59.53 231 VAL A O 1
ATOM 1843 N N . PHE A 1 232 ? 24.174 32.831 -34.581 1.00 59.31 232 PHE A N 1
ATOM 1844 C CA . PHE A 1 232 ? 23.422 33.994 -35.043 1.00 59.31 232 PHE A CA 1
ATOM 1845 C C . PHE A 1 232 ? 24.448 35.089 -35.339 1.00 59.31 232 PHE A C 1
ATOM 1847 O O . PHE A 1 232 ? 25.030 35.654 -34.416 1.00 59.31 232 PHE A O 1
ATOM 1854 N N . ASP A 1 233 ? 24.700 35.314 -36.627 1.00 56.41 233 ASP A N 1
ATOM 1855 C CA . ASP A 1 233 ? 25.263 36.562 -37.142 1.00 56.41 233 ASP A CA 1
ATOM 1856 C C . ASP A 1 233 ? 24.114 37.572 -37.247 1.00 56.41 233 ASP A C 1
ATOM 1858 O O . ASP A 1 233 ? 23.078 37.277 -37.857 1.00 56.41 233 ASP A O 1
ATOM 1862 N N . GLY A 1 234 ? 24.290 38.735 -36.623 1.00 56.25 234 GLY A N 1
ATOM 1863 C CA . GLY A 1 234 ? 23.337 39.844 -36.605 1.00 56.25 234 GLY A CA 1
ATOM 1864 C C . GLY A 1 234 ? 23.771 40.935 -35.646 1.00 56.25 234 GLY A C 1
ATOM 1865 O O . GLY A 1 234 ? 23.532 40.752 -34.433 1.00 56.25 234 GLY A O 1
#

pLDDT: mean 70.05, std 18.58, range [37.56, 95.88]